Protein AF-U9US30-F1 (afdb_monomer_lite)

Organism: Rhizophagus irregularis (strain DAOM 181602 / DAOM 197198 / MUCL 43194) (NCBI:txid747089)

Structure (mmCIF, N/CA/C/O backbone):
data_AF-U9US30-F1
#
_entry.id   AF-U9US30-F1
#
loop_
_atom_site.group_PDB
_atom_site.id
_atom_site.type_symbol
_atom_site.label_atom_id
_atom_site.label_alt_id
_atom_site.label_comp_id
_atom_site.label_asym_id
_atom_site.label_entity_id
_atom_site.label_seq_id
_atom_site.pdbx_PDB_ins_code
_atom_site.Cartn_x
_atom_site.Cartn_y
_atom_site.Cartn_z
_atom_site.occupancy
_atom_site.B_iso_or_equiv
_atom_site.auth_seq_id
_atom_site.auth_comp_id
_atom_site.auth_asym_id
_atom_site.auth_atom_id
_atom_site.pdbx_PDB_model_num
ATOM 1 N N . MET A 1 1 ? -23.550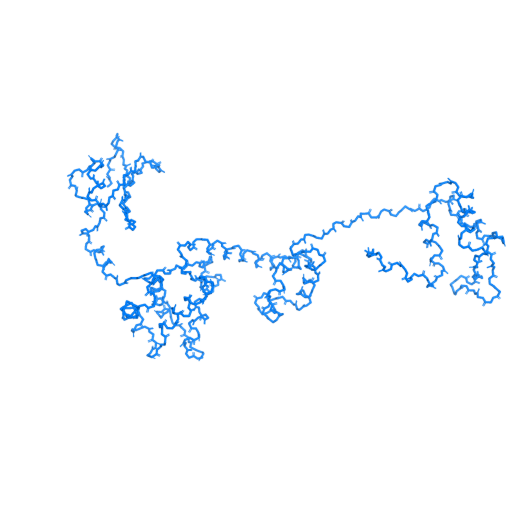 27.271 20.532 1.00 52.53 1 MET A N 1
ATOM 2 C CA . MET A 1 1 ? -22.346 27.995 20.071 1.00 52.53 1 MET A CA 1
ATOM 3 C C . MET A 1 1 ? -21.979 29.015 21.135 1.00 52.53 1 MET A C 1
ATOM 5 O O . MET A 1 1 ? -22.839 29.812 21.498 1.00 52.53 1 MET A O 1
ATOM 9 N N . TYR A 1 2 ? -20.777 28.924 21.702 1.00 62.59 2 TYR A N 1
ATOM 10 C CA . TYR A 1 2 ? -20.369 29.719 22.864 1.00 62.59 2 TYR A CA 1
ATOM 11 C C . TYR A 1 2 ? -19.540 30.926 22.451 1.00 62.59 2 TYR A C 1
ATOM 13 O O . TYR A 1 2 ? -18.902 30.912 21.402 1.00 62.59 2 TYR A O 1
ATOM 21 N N . LYS A 1 3 ? -19.614 31.995 23.244 1.00 64.38 3 LYS A N 1
ATOM 22 C CA . LYS A 1 3 ? -18.945 33.261 22.953 1.00 64.38 3 LYS A CA 1
ATOM 23 C C . LYS A 1 3 ? -17.631 33.340 23.725 1.00 64.38 3 LYS A C 1
ATOM 25 O O . LYS A 1 3 ? -17.620 33.067 24.920 1.00 64.38 3 LYS A O 1
ATOM 30 N N . PHE A 1 4 ? -16.563 33.747 23.052 1.00 64.31 4 PHE A N 1
ATOM 31 C CA . PHE A 1 4 ? -15.226 33.927 23.620 1.00 64.31 4 PHE A CA 1
ATOM 32 C C . PHE A 1 4 ? -14.706 35.300 23.199 1.00 64.31 4 PHE A C 1
ATOM 34 O O . PHE A 1 4 ? -14.804 35.606 22.017 1.00 64.31 4 PHE A O 1
ATOM 41 N N . ASN A 1 5 ? -14.211 36.103 24.156 1.00 56.28 5 ASN A N 1
ATOM 42 C CA . ASN A 1 5 ? -13.712 37.484 24.017 1.00 56.28 5 ASN A CA 1
ATOM 43 C C . ASN A 1 5 ? -14.464 38.382 23.004 1.00 56.28 5 ASN A C 1
ATOM 45 O O . ASN A 1 5 ? -14.453 38.183 21.790 1.00 56.28 5 ASN A O 1
ATOM 49 N N . SER A 1 6 ? -15.089 39.448 23.510 1.00 59.50 6 SER A N 1
ATOM 50 C CA . SER A 1 6 ? -15.856 40.413 22.698 1.00 59.50 6 SER A CA 1
ATOM 51 C C . SER A 1 6 ? -17.154 39.849 22.097 1.00 59.50 6 SER A C 1
ATOM 53 O O . SER A 1 6 ? -17.602 40.292 21.043 1.00 59.50 6 SER A O 1
ATOM 55 N N . ASN A 1 7 ? -17.797 38.885 22.775 1.00 64.88 7 ASN A N 1
ATOM 56 C CA . ASN A 1 7 ? -19.138 38.367 22.446 1.00 64.88 7 ASN A CA 1
ATOM 57 C C . ASN A 1 7 ? -19.307 37.705 21.061 1.00 64.88 7 ASN A C 1
ATOM 59 O O . ASN A 1 7 ? -20.434 37.437 20.629 1.00 64.88 7 ASN A O 1
ATOM 63 N N . LYS A 1 8 ? -18.205 37.391 20.386 1.00 74.12 8 LYS A N 1
ATOM 64 C CA . LYS A 1 8 ? -18.181 36.661 19.119 1.00 74.12 8 LYS A CA 1
ATOM 65 C C . LYS A 1 8 ? -18.158 35.149 19.369 1.00 74.12 8 LYS A C 1
ATOM 67 O O . LYS A 1 8 ? -17.635 34.690 20.383 1.00 74.12 8 LYS A O 1
ATOM 72 N N . GLN A 1 9 ? -18.759 34.384 18.461 1.00 81.62 9 GLN A N 1
ATOM 73 C CA . GLN A 1 9 ? -18.817 32.923 18.554 1.00 81.62 9 GLN A CA 1
ATOM 74 C C . GLN A 1 9 ? -17.420 32.306 18.418 1.00 81.62 9 GLN A C 1
ATOM 76 O O . GLN A 1 9 ? -16.606 32.776 17.626 1.00 81.62 9 GLN A O 1
ATOM 81 N N . ALA A 1 10 ? -17.172 31.244 19.178 1.00 86.88 10 ALA A N 1
ATOM 82 C CA . ALA A 1 10 ? -15.955 30.452 19.124 1.00 86.88 10 ALA A CA 1
ATOM 83 C C . ALA A 1 10 ? -16.271 28.952 19.133 1.00 86.88 10 ALA A C 1
ATOM 85 O O . ALA A 1 10 ? -17.311 28.509 19.639 1.00 86.88 10 ALA A O 1
ATOM 86 N N . ILE A 1 11 ? -15.350 28.181 18.562 1.00 88.62 11 ILE A N 1
ATOM 87 C CA . ILE A 1 11 ? -15.352 26.721 18.558 1.00 88.62 11 ILE A CA 1
ATOM 88 C C . ILE A 1 11 ? -14.380 26.258 19.638 1.00 88.62 11 ILE A C 1
ATOM 90 O O . ILE A 1 11 ? -13.245 26.724 19.701 1.00 88.62 11 ILE A O 1
ATOM 94 N N . TYR A 1 12 ? -14.842 25.339 20.476 1.00 88.31 12 TYR A N 1
ATOM 95 C CA . TYR A 1 12 ? -14.048 24.702 21.517 1.00 88.31 12 TYR A CA 1
ATOM 96 C C . TYR A 1 12 ? -13.790 23.268 21.070 1.00 88.31 12 TYR A C 1
ATOM 98 O O . TYR A 1 12 ? -14.740 22.543 20.777 1.00 88.31 12 TYR A O 1
ATOM 106 N N . VAL A 1 13 ? -12.521 22.889 20.972 1.00 89.94 13 VAL A N 1
ATOM 107 C CA . VAL A 1 13 ? -12.089 21.556 20.548 1.00 89.94 13 VAL A CA 1
ATOM 108 C C . VAL A 1 13 ? -11.384 20.895 21.725 1.00 89.94 13 VAL A C 1
ATOM 110 O O . VAL A 1 13 ? -10.323 21.353 22.146 1.00 89.94 13 VAL A O 1
ATOM 113 N N . SER A 1 14 ? -11.990 19.833 22.249 1.00 89.94 14 SER A N 1
ATOM 114 C CA . SER A 1 14 ? -11.433 19.012 23.327 1.00 89.94 14 SER A CA 1
ATOM 115 C C . SER A 1 14 ? -10.747 17.778 22.745 1.00 89.94 14 SER A C 1
ATOM 117 O O . SER A 1 14 ? -11.316 17.114 21.878 1.00 89.94 14 SER A O 1
ATOM 119 N N . LYS A 1 15 ? -9.539 17.462 23.217 1.00 90.75 15 LYS A N 1
ATOM 120 C CA . LYS A 1 15 ? -8.762 16.283 22.804 1.00 90.75 15 LYS A CA 1
ATOM 121 C C . LYS A 1 15 ? -8.247 15.541 24.032 1.00 90.75 15 LYS A C 1
ATOM 123 O O . LYS A 1 15 ? -7.840 16.179 25.001 1.00 90.75 15 LYS A O 1
ATOM 128 N N . ILE A 1 16 ? -8.254 14.214 23.970 1.00 87.38 16 ILE A N 1
ATOM 129 C CA . ILE A 1 16 ? -7.627 13.334 24.960 1.00 87.38 16 ILE A CA 1
ATOM 130 C C . ILE A 1 16 ? -6.525 12.576 24.221 1.00 87.38 16 ILE A C 1
ATOM 132 O O . ILE A 1 16 ? -6.806 11.867 23.256 1.00 87.38 16 ILE A O 1
ATOM 136 N N . GLU A 1 17 ? -5.286 12.788 24.644 1.00 86.00 17 GLU A N 1
ATOM 137 C CA . GLU A 1 17 ? -4.086 12.074 24.202 1.00 86.00 17 GLU A CA 1
ATOM 138 C C . GLU A 1 17 ? -3.640 11.119 25.330 1.00 86.00 17 GLU A C 1
ATOM 140 O O . GLU A 1 17 ? -4.213 11.155 26.419 1.00 86.00 17 GLU A O 1
ATOM 145 N N . GLU A 1 18 ? -2.665 10.234 25.083 1.00 77.56 18 GLU A N 1
ATOM 146 C CA . GLU A 1 18 ? -2.293 9.164 26.036 1.00 77.56 18 GLU A CA 1
ATOM 147 C C . GLU A 1 18 ? -1.954 9.675 27.450 1.00 77.56 18 GLU A C 1
ATOM 149 O O . GLU A 1 18 ? -2.292 9.009 28.427 1.00 77.56 18 GLU A O 1
ATOM 154 N N . ASP A 1 19 ? -1.322 10.845 27.573 1.00 85.12 19 ASP A N 1
ATOM 155 C CA . ASP A 1 19 ? -0.835 11.407 28.840 1.00 85.12 19 ASP A CA 1
ATOM 156 C C . ASP A 1 19 ? -1.436 12.777 29.197 1.00 85.12 19 ASP A C 1
ATOM 158 O O . ASP A 1 19 ? -1.134 13.332 30.257 1.00 85.12 19 ASP A O 1
ATOM 162 N N . LYS A 1 20 ? -2.287 13.349 28.335 1.00 91.25 20 LYS A N 1
ATOM 163 C CA . LYS A 1 20 ? -2.821 14.698 28.548 1.00 91.25 20 LYS A CA 1
ATOM 164 C C . LYS A 1 20 ? -4.149 14.970 27.864 1.00 91.25 20 LYS A C 1
ATOM 166 O O . LYS A 1 20 ? -4.493 14.436 26.815 1.00 91.25 20 LYS A O 1
ATOM 171 N N . CYS A 1 21 ? -4.869 15.915 28.443 1.00 91.44 21 CYS A N 1
ATOM 172 C CA . CYS A 1 21 ? -6.055 16.528 27.881 1.00 91.44 21 CYS A CA 1
ATOM 173 C C . CYS A 1 21 ? -5.706 17.914 27.326 1.00 91.44 21 CYS A C 1
ATOM 175 O O . CYS A 1 21 ? -4.915 18.663 27.910 1.00 91.44 21 CYS A O 1
ATOM 177 N N . ILE A 1 22 ? -6.319 18.273 26.200 1.00 92.62 22 ILE A N 1
ATOM 178 C CA . ILE A 1 22 ? -6.092 19.545 25.515 1.00 92.62 22 ILE A CA 1
ATOM 179 C C . ILE A 1 22 ? -7.430 20.214 25.223 1.00 92.62 22 ILE A C 1
ATOM 181 O O . ILE A 1 22 ? -8.362 19.575 24.736 1.00 92.62 22 ILE A O 1
ATOM 185 N N . LEU A 1 23 ? -7.499 21.521 25.467 1.00 91.62 23 LEU A N 1
ATOM 186 C CA . LEU A 1 23 ? -8.590 22.378 25.020 1.00 91.62 23 LEU A CA 1
ATOM 187 C C . LEU A 1 23 ? -8.051 23.477 24.106 1.00 91.62 23 LEU A C 1
ATOM 189 O O . LEU A 1 23 ? -7.258 24.316 24.533 1.00 91.62 23 LEU A O 1
ATOM 193 N N . GLU A 1 24 ? -8.541 23.517 22.874 1.00 93.56 24 GLU A N 1
ATOM 194 C CA . GLU A 1 24 ? -8.234 24.561 21.897 1.00 93.56 24 GLU A CA 1
ATOM 195 C C . GLU A 1 24 ? -9.469 25.422 21.631 1.00 93.56 24 GLU A C 1
ATOM 197 O O . GLU A 1 24 ? -10.579 24.918 21.447 1.00 93.56 24 GLU A O 1
ATOM 202 N N . ILE A 1 25 ? -9.276 26.740 21.595 1.00 90.31 25 ILE A N 1
ATOM 203 C CA . ILE A 1 25 ? -10.339 27.705 21.309 1.00 90.31 25 ILE A CA 1
ATOM 204 C C . ILE A 1 25 ? -10.038 28.380 19.979 1.00 90.31 25 ILE A C 1
ATOM 206 O O . ILE A 1 25 ? -9.022 29.066 19.841 1.00 90.31 25 ILE A O 1
ATOM 210 N N . TYR A 1 26 ? -10.948 28.225 19.024 1.00 90.31 26 TYR A N 1
ATOM 211 C CA . TYR A 1 26 ? -10.858 28.790 17.684 1.00 90.31 26 TYR A CA 1
ATOM 212 C C . TYR A 1 26 ? -11.899 29.884 17.470 1.00 90.31 26 TYR A C 1
ATOM 214 O O . TYR A 1 26 ? -13.070 29.732 17.818 1.00 90.31 26 TYR A O 1
ATOM 222 N N . GLN A 1 27 ? -11.477 30.977 16.843 1.00 89.50 27 GLN A N 1
ATOM 223 C CA . GLN A 1 27 ? -12.328 32.105 16.479 1.00 89.50 27 GLN A CA 1
ATOM 224 C C . GLN A 1 27 ? -11.831 32.697 15.162 1.00 89.50 27 GLN A C 1
ATOM 226 O O . GLN A 1 27 ? -10.623 32.853 14.983 1.00 89.50 27 GLN A O 1
ATOM 231 N N . ASP A 1 28 ? -12.748 33.011 14.245 1.00 86.88 28 ASP A N 1
ATOM 232 C CA . ASP A 1 28 ? -12.417 33.481 12.891 1.00 86.88 28 ASP A CA 1
ATOM 233 C C . ASP A 1 28 ? -11.423 32.529 12.177 1.00 86.88 28 ASP A C 1
ATOM 235 O O . ASP A 1 28 ? -10.455 32.959 11.554 1.00 86.88 28 ASP A O 1
ATOM 239 N N . ASN A 1 29 ? -11.631 31.210 12.333 1.00 84.19 29 ASN A N 1
ATOM 240 C CA . ASN A 1 29 ? -10.768 30.122 11.836 1.00 84.19 29 ASN A CA 1
ATOM 241 C C . ASN A 1 29 ? -9.297 30.174 12.294 1.00 84.19 29 ASN A C 1
ATOM 243 O O . ASN A 1 29 ? -8.432 29.546 11.688 1.00 84.19 29 ASN A O 1
ATOM 247 N N . GLN A 1 30 ? -9.003 30.876 13.388 1.00 88.19 30 GLN A N 1
ATOM 248 C CA . GLN A 1 30 ? -7.672 30.927 13.989 1.00 88.19 30 GLN A CA 1
ATOM 249 C C . GLN A 1 30 ? -7.712 30.470 15.445 1.00 88.19 30 GLN A C 1
ATOM 251 O O . GLN A 1 30 ? -8.614 30.841 16.200 1.00 88.19 30 GLN A O 1
ATOM 256 N N . MET A 1 31 ? -6.705 29.698 15.855 1.00 91.00 31 MET A N 1
ATOM 257 C CA . MET A 1 31 ? -6.524 29.301 17.250 1.00 91.00 31 MET A CA 1
ATOM 258 C C . MET A 1 31 ? -6.175 30.534 18.093 1.00 91.00 31 MET A C 1
ATOM 260 O O . MET A 1 31 ? -5.224 31.251 17.788 1.00 91.00 31 MET A O 1
ATOM 264 N N . LYS A 1 32 ? -6.953 30.794 19.146 1.00 91.12 32 LYS A N 1
ATOM 265 C CA . LYS A 1 32 ? -6.770 31.942 20.048 1.00 91.12 32 LYS A CA 1
ATOM 266 C C . LYS A 1 32 ? -6.142 31.555 21.378 1.00 91.12 32 LYS A C 1
ATOM 268 O O . LYS A 1 32 ? -5.348 32.321 21.912 1.00 91.12 32 LYS A O 1
ATOM 273 N N . LYS A 1 33 ? -6.507 30.393 21.922 1.00 90.38 33 LYS A N 1
ATOM 274 C CA . LYS A 1 33 ? -5.944 29.854 23.166 1.00 90.38 33 LYS A CA 1
ATOM 275 C C . LYS A 1 33 ? -5.851 28.336 23.103 1.00 90.38 33 LYS A C 1
ATOM 277 O O . LYS A 1 33 ? -6.663 27.696 22.434 1.00 90.38 33 LYS A O 1
ATOM 282 N N . LYS A 1 34 ? -4.889 27.799 23.849 1.00 93.00 34 LYS A N 1
ATOM 283 C CA . LYS A 1 34 ? -4.684 26.374 24.088 1.00 93.00 34 LYS A CA 1
ATOM 284 C C . LYS A 1 34 ? -4.426 26.162 25.578 1.00 93.00 34 LYS A C 1
ATOM 286 O O . LYS A 1 34 ? -3.646 26.911 26.165 1.00 93.00 34 LYS A O 1
ATOM 291 N N . PHE A 1 35 ? -5.072 25.166 26.167 1.00 91.50 35 PHE A N 1
ATOM 292 C CA . PHE A 1 35 ? -4.860 24.742 27.549 1.00 91.50 35 PHE A CA 1
ATOM 293 C C . PHE A 1 35 ? -4.507 23.257 27.570 1.00 91.50 35 PHE A C 1
ATOM 295 O O . PHE A 1 35 ? -5.105 22.482 26.827 1.00 91.50 35 PHE A O 1
ATOM 302 N N . GLU A 1 36 ? -3.556 22.873 28.422 1.00 92.94 36 GLU A N 1
ATOM 303 C CA . GLU A 1 36 ? -3.106 21.486 28.598 1.00 92.94 36 GLU A CA 1
ATOM 304 C C . GLU A 1 36 ? -3.079 21.112 30.090 1.00 92.94 36 GLU A C 1
ATOM 306 O O . GLU A 1 36 ? -2.846 21.954 30.972 1.00 92.94 36 GLU A O 1
ATOM 311 N N . GLY A 1 37 ? -3.335 19.843 30.387 1.00 90.62 37 GLY A N 1
ATOM 312 C CA . GLY A 1 37 ? -3.407 19.313 31.745 1.00 90.62 37 GLY A CA 1
ATOM 313 C C . GLY A 1 37 ? -3.669 17.812 31.752 1.00 90.62 37 GLY A C 1
ATOM 314 O O . GLY A 1 37 ? -4.024 17.243 30.728 1.00 90.62 37 GLY A O 1
ATOM 315 N N . GLU A 1 38 ? -3.496 17.179 32.907 1.00 90.38 38 GLU A N 1
ATOM 316 C CA . GLU A 1 38 ? -3.572 15.715 33.040 1.00 90.38 38 GLU A CA 1
ATOM 317 C C . GLU A 1 38 ? -5.005 15.177 32.925 1.00 90.38 38 GLU A C 1
ATOM 319 O O . GLU A 1 38 ? -5.215 14.057 32.472 1.00 90.38 38 GLU A O 1
ATOM 324 N N . THR A 1 39 ? -6.012 15.976 33.294 1.00 88.94 39 THR A N 1
ATOM 325 C CA . THR A 1 39 ? -7.423 15.561 33.283 1.00 88.94 39 THR A CA 1
ATOM 326 C C . THR A 1 39 ? -8.318 16.602 32.604 1.00 88.94 39 THR A C 1
ATOM 328 O O . THR A 1 39 ? -7.973 17.792 32.589 1.00 88.94 39 THR A O 1
ATOM 331 N N . PRO A 1 40 ? -9.497 16.206 32.082 1.00 88.81 40 PRO A N 1
ATOM 332 C CA . PRO A 1 40 ? -10.478 17.139 31.522 1.00 88.81 40 PRO A CA 1
ATOM 333 C C . PRO A 1 40 ? -10.849 18.258 32.495 1.00 88.81 40 PRO A C 1
ATOM 335 O O . PRO A 1 40 ? -10.947 19.421 32.106 1.00 88.81 40 PRO A O 1
ATOM 338 N N . ILE A 1 41 ? -10.996 17.917 33.778 1.00 88.69 41 ILE A N 1
ATOM 339 C CA . ILE A 1 41 ? -11.290 18.864 34.856 1.00 88.69 41 ILE A CA 1
ATOM 340 C C . ILE A 1 41 ? -10.133 19.853 35.028 1.00 88.69 41 ILE A C 1
ATOM 342 O O . ILE A 1 41 ? -10.365 21.058 34.991 1.00 88.69 41 ILE A O 1
ATOM 346 N N . ALA A 1 42 ? -8.888 19.372 35.117 1.00 88.56 42 ALA A N 1
ATOM 347 C CA . ALA A 1 42 ? -7.721 20.233 35.305 1.00 88.56 42 ALA A CA 1
ATOM 348 C C . ALA A 1 42 ? -7.509 21.206 34.132 1.00 88.56 42 ALA A C 1
ATOM 350 O O . ALA A 1 42 ? -7.180 22.375 34.335 1.00 88.56 42 ALA A O 1
ATOM 351 N N . VAL A 1 43 ? -7.712 20.749 32.890 1.00 88.88 43 VAL A N 1
ATOM 352 C CA . VAL A 1 43 ? -7.664 21.617 31.698 1.00 88.88 43 VAL A CA 1
ATOM 353 C C . VAL A 1 43 ? -8.762 22.671 31.749 1.00 88.88 43 VAL A C 1
ATOM 355 O O . VAL A 1 43 ? -8.546 23.827 31.379 1.00 88.88 43 VAL A O 1
ATOM 358 N N . TRP A 1 44 ? -9.945 22.270 32.203 1.00 86.81 44 TRP A N 1
ATOM 359 C CA . TRP A 1 44 ? -11.108 23.133 32.226 1.00 86.81 44 TRP A CA 1
ATOM 360 C C . TRP A 1 44 ? -11.024 24.2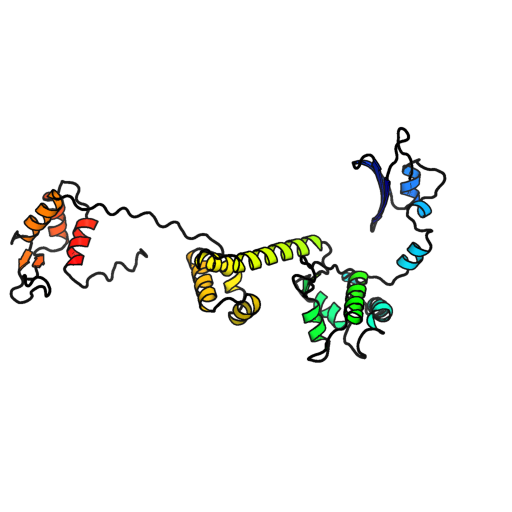21 33.291 1.00 86.81 44 TRP A C 1
ATOM 362 O O . TRP A 1 44 ? -11.269 25.389 32.983 1.00 86.81 44 TRP A O 1
ATOM 372 N N . GLU A 1 45 ? -10.594 23.869 34.501 1.00 85.94 45 GLU A N 1
ATOM 373 C CA . GLU A 1 45 ? -10.358 24.816 35.592 1.00 85.94 45 GLU A CA 1
ATOM 374 C C . GLU A 1 45 ? -9.339 25.887 35.190 1.00 85.94 45 GLU A C 1
ATOM 376 O O . GLU A 1 45 ? -9.595 27.075 35.382 1.00 85.94 45 GLU A O 1
ATOM 381 N N . LYS A 1 46 ? -8.250 25.494 34.509 1.00 85.31 46 LYS A N 1
ATOM 382 C CA . LYS A 1 46 ? -7.246 26.428 33.965 1.00 85.31 46 LYS A CA 1
ATOM 383 C C . LYS A 1 46 ? -7.807 27.418 32.943 1.00 85.31 46 LYS A C 1
ATOM 385 O O . LYS A 1 46 ? -7.212 28.472 32.727 1.00 85.31 46 LYS A O 1
ATOM 390 N N . SER A 1 47 ? -8.909 27.086 32.267 1.00 79.38 47 SER A N 1
ATOM 391 C CA . SER A 1 47 ? -9.490 27.971 31.254 1.00 79.38 47 SER A CA 1
ATOM 392 C C . SER A 1 47 ? -10.225 29.169 31.866 1.00 79.38 47 SER A C 1
ATOM 394 O O . SER A 1 47 ? -10.362 30.206 31.208 1.00 79.38 47 SER A O 1
ATOM 396 N N . GLU A 1 48 ? -10.725 29.017 33.100 1.00 77.62 48 GLU A N 1
ATOM 397 C CA . GLU A 1 48 ? -11.639 29.940 33.790 1.00 77.62 48 GLU A CA 1
ATOM 398 C C . GLU A 1 48 ? -12.895 30.327 32.971 1.00 77.62 48 GLU A C 1
ATOM 400 O O . GLU A 1 48 ? -13.618 31.269 33.311 1.00 77.62 48 GLU A O 1
ATOM 405 N N . GLN A 1 49 ? -13.185 29.613 31.876 1.00 69.31 49 GLN A N 1
ATOM 406 C CA . GLN A 1 49 ? -14.317 29.869 30.987 1.00 69.31 49 GLN A CA 1
ATOM 407 C C . GLN A 1 49 ? -15.538 29.033 31.390 1.00 69.31 49 GLN A C 1
ATOM 409 O O . GLN A 1 49 ? -15.417 27.971 31.984 1.00 69.31 49 GLN A O 1
ATOM 414 N N . MET A 1 50 ? -16.739 29.499 31.017 1.00 67.19 50 MET A N 1
ATOM 415 C CA . MET A 1 50 ? -17.982 28.705 31.025 1.00 67.19 50 MET A CA 1
ATOM 416 C C . MET A 1 50 ? -18.214 27.854 32.296 1.00 67.19 50 MET A C 1
ATOM 418 O O . MET A 1 50 ? -18.539 26.672 32.207 1.00 67.19 50 MET A O 1
ATOM 422 N N . LYS A 1 51 ? -18.161 28.494 33.475 1.00 71.12 51 LYS A N 1
ATOM 423 C CA . LYS A 1 51 ? -18.311 27.896 34.826 1.00 71.12 51 LYS A CA 1
ATOM 424 C C . LYS A 1 51 ? -19.569 27.037 35.076 1.00 71.12 51 LYS A C 1
ATOM 426 O O . LYS A 1 51 ? -19.723 26.485 36.155 1.00 71.12 51 LYS A O 1
ATOM 431 N N . LYS A 1 52 ? -20.493 26.961 34.115 1.00 78.56 52 LYS A N 1
ATOM 432 C CA . LYS A 1 52 ? -21.727 26.167 34.193 1.00 78.56 52 LYS A CA 1
ATOM 433 C C . LYS A 1 52 ? -21.557 24.693 33.802 1.00 78.56 52 LYS A C 1
ATOM 435 O O . LYS A 1 52 ? -22.484 23.928 34.026 1.00 78.56 52 LYS A O 1
ATOM 440 N N . TYR A 1 53 ? -20.438 24.320 33.181 1.00 76.12 53 TYR A N 1
ATOM 441 C CA . TYR A 1 53 ? -20.122 22.932 32.827 1.00 76.12 53 TYR A CA 1
ATOM 442 C C . TYR A 1 53 ? -18.908 22.461 33.611 1.00 76.12 53 TYR A C 1
ATOM 444 O O . TYR A 1 53 ? -18.010 23.262 33.882 1.00 76.12 53 TYR A O 1
ATOM 452 N N . ASN A 1 54 ? -18.871 21.171 33.937 1.00 82.12 54 ASN A N 1
ATOM 453 C CA . ASN A 1 54 ? -17.655 20.521 34.415 1.00 82.12 54 ASN A CA 1
ATOM 454 C C . ASN A 1 54 ? -16.778 20.084 33.216 1.00 82.12 54 ASN A C 1
ATOM 456 O O . ASN A 1 54 ? -17.217 20.105 32.058 1.00 82.12 54 ASN A O 1
ATOM 460 N N . GLY A 1 55 ? -15.523 19.715 33.490 1.00 81.69 55 GLY A N 1
ATOM 461 C CA . GLY A 1 55 ? -14.594 19.265 32.448 1.00 81.69 55 GLY A CA 1
ATOM 462 C C . GLY A 1 55 ? -15.101 18.026 31.705 1.00 81.69 55 GLY A C 1
ATOM 463 O O . GLY A 1 55 ? -15.041 17.978 30.480 1.00 81.69 55 GLY A O 1
ATOM 464 N N . ASP A 1 56 ? -15.691 17.069 32.418 1.00 85.75 56 ASP A N 1
ATOM 465 C CA . ASP A 1 56 ? -16.154 15.800 31.845 1.00 85.75 56 ASP A CA 1
ATOM 466 C C . ASP A 1 56 ? -17.326 15.978 30.865 1.00 85.75 56 ASP A C 1
ATOM 468 O O . ASP A 1 56 ? -17.351 15.365 29.798 1.00 85.75 56 ASP A O 1
ATOM 472 N N . GLN A 1 57 ? -18.263 16.880 31.158 1.00 84.44 57 GLN A N 1
ATOM 473 C CA . GLN A 1 57 ? -19.371 17.264 30.279 1.00 84.44 57 GLN A CA 1
ATOM 474 C C . GLN A 1 57 ? -18.870 17.913 29.000 1.00 84.44 57 GLN A C 1
ATOM 476 O O . GLN A 1 57 ? -19.372 17.616 27.915 1.00 84.44 57 GLN A O 1
ATOM 481 N N . LEU A 1 58 ? -17.880 18.799 29.113 1.00 82.88 58 LEU A N 1
ATOM 482 C CA . LEU A 1 58 ? -17.329 19.499 27.960 1.00 82.88 58 LEU A CA 1
ATOM 483 C C . LEU A 1 58 ? -16.523 18.561 27.056 1.00 82.88 58 LEU A C 1
ATOM 485 O O . LEU A 1 58 ? -16.585 18.672 25.834 1.00 82.88 58 LEU A O 1
ATOM 489 N N . PHE A 1 59 ? -15.787 17.627 27.654 1.00 88.19 59 PHE A N 1
ATOM 490 C CA . PHE A 1 59 ? -15.064 16.581 26.934 1.00 88.19 59 PHE A CA 1
ATOM 491 C C . PHE A 1 59 ? -15.989 15.445 26.465 1.00 88.19 59 PHE A C 1
ATOM 493 O O . PHE A 1 59 ? -15.539 14.522 25.791 1.00 88.19 59 PHE A O 1
ATOM 500 N N . GLY A 1 60 ? -17.290 15.523 26.768 1.00 85.25 60 GLY A N 1
ATOM 501 C CA . GLY A 1 60 ? -18.296 14.569 26.312 1.00 85.25 60 GLY A CA 1
ATOM 502 C C . GLY A 1 60 ? -18.258 13.222 27.034 1.00 85.25 60 GLY A C 1
ATOM 503 O O . GLY A 1 60 ? -18.926 12.294 26.592 1.00 85.25 60 GLY A O 1
ATOM 504 N N . LEU A 1 61 ? -17.532 13.101 28.147 1.00 84.38 61 LEU A N 1
ATOM 505 C CA . LEU A 1 61 ? -17.384 11.857 28.909 1.00 84.38 61 LEU A CA 1
ATOM 506 C C . LEU A 1 61 ? -18.669 11.443 29.637 1.00 84.38 61 LEU A C 1
ATOM 508 O O . LEU A 1 61 ? -18.890 10.258 29.873 1.00 84.38 61 LEU A O 1
ATOM 512 N N . GLU A 1 62 ? -19.552 12.393 29.945 1.00 84.75 62 GLU A N 1
ATOM 513 C CA . GLU A 1 62 ? -20.893 12.110 30.483 1.00 84.75 62 GLU A CA 1
ATOM 514 C C . GLU A 1 62 ? -21.914 11.743 29.391 1.00 84.75 62 GLU A C 1
ATOM 516 O O . GLU A 1 62 ? -23.044 11.353 29.687 1.00 84.75 62 GLU A O 1
ATOM 521 N N . ASN A 1 63 ? -21.552 11.859 28.109 1.00 84.81 63 ASN A N 1
ATOM 522 C CA . ASN A 1 63 ? -22.469 11.541 27.025 1.00 84.81 63 ASN A CA 1
ATOM 523 C C . ASN A 1 63 ? -22.646 10.020 26.903 1.00 84.81 63 ASN A C 1
ATOM 525 O O . ASN A 1 63 ? -21.686 9.283 26.683 1.00 84.81 63 ASN A O 1
ATOM 529 N N . SER A 1 64 ? -23.890 9.545 26.978 1.00 81.88 64 SER A N 1
ATOM 530 C CA . SER A 1 64 ? -24.210 8.113 26.932 1.00 81.88 64 SER A CA 1
ATOM 531 C C . SER A 1 64 ? -23.740 7.417 25.649 1.00 81.88 64 SER A C 1
ATOM 533 O O . SER A 1 64 ? -23.328 6.256 25.701 1.00 81.88 64 SER A O 1
ATOM 535 N N . LEU A 1 65 ? -23.739 8.109 24.505 1.00 77.81 65 LEU A N 1
ATOM 536 C CA . LEU A 1 65 ? -23.212 7.571 23.248 1.00 77.81 65 LEU A CA 1
ATOM 537 C C . LEU A 1 65 ? -21.690 7.442 23.308 1.00 77.81 65 LEU A C 1
ATOM 539 O O . LEU A 1 65 ? -21.162 6.401 22.932 1.00 77.81 65 LEU A O 1
ATOM 543 N N . VAL A 1 66 ? -20.993 8.454 23.835 1.00 77.31 66 VAL A N 1
ATOM 544 C CA . VAL A 1 66 ? -19.530 8.423 24.007 1.00 77.31 66 VAL A CA 1
ATOM 545 C C . VAL A 1 66 ? -19.126 7.310 24.969 1.00 77.31 66 VAL A C 1
ATOM 547 O O . VAL A 1 66 ? -18.232 6.536 24.655 1.00 77.31 66 VAL A O 1
ATOM 550 N N . GLN A 1 67 ? -19.834 7.146 26.086 1.00 76.44 67 GLN A N 1
ATOM 551 C CA . GLN A 1 67 ? -19.587 6.050 27.028 1.00 76.44 67 GLN A CA 1
ATOM 552 C C . GLN A 1 67 ? -19.854 4.672 26.417 1.00 76.44 67 GLN A C 1
ATOM 554 O O . GLN A 1 67 ? -19.165 3.708 26.739 1.00 76.44 67 GLN A O 1
ATOM 559 N N . THR A 1 68 ? -20.856 4.558 25.543 1.00 73.75 68 THR A N 1
ATOM 560 C CA . THR A 1 68 ? -21.138 3.304 24.833 1.00 73.75 68 THR A CA 1
ATOM 561 C C . THR A 1 68 ? -20.034 2.990 23.826 1.00 73.75 68 THR A C 1
ATOM 563 O O . THR A 1 68 ? -19.607 1.843 23.730 1.00 73.75 68 THR A O 1
ATOM 566 N N . LEU A 1 69 ? -19.527 4.006 23.125 1.00 68.12 69 LEU A N 1
ATOM 567 C CA . LEU A 1 69 ? -18.413 3.870 22.188 1.00 68.12 69 LEU A CA 1
ATOM 568 C C . LEU A 1 69 ? -17.088 3.564 22.906 1.00 68.12 69 LEU A C 1
ATOM 570 O O . LEU A 1 69 ? -16.337 2.716 22.448 1.00 68.12 69 LEU A O 1
ATOM 574 N N . ALA A 1 70 ? -16.824 4.175 24.062 1.00 68.19 70 ALA A N 1
ATOM 575 C CA . ALA A 1 70 ? -15.617 3.931 24.857 1.00 68.19 70 ALA A CA 1
ATOM 576 C C . ALA A 1 70 ? -15.559 2.517 25.467 1.00 68.19 70 ALA A C 1
ATOM 578 O O . ALA A 1 70 ? -14.491 2.050 25.848 1.00 68.19 70 ALA A O 1
ATOM 579 N N . LYS A 1 71 ? -16.701 1.823 25.558 1.00 70.25 71 LYS A N 1
ATOM 580 C CA . LYS A 1 71 ? -16.782 0.418 25.988 1.00 70.25 71 LYS A CA 1
ATOM 581 C C . LYS A 1 71 ? -16.496 -0.578 24.864 1.00 70.25 71 LYS A C 1
ATOM 583 O O . LYS A 1 71 ? -16.489 -1.781 25.128 1.00 70.25 71 LYS A O 1
ATOM 588 N N . LEU A 1 72 ? -16.318 -0.116 23.625 1.00 70.81 72 LEU A N 1
ATOM 589 C CA . LEU A 1 72 ? -15.964 -1.001 22.523 1.00 70.81 72 LEU A CA 1
ATOM 590 C C . LEU A 1 72 ? -14.577 -1.598 22.785 1.00 70.81 72 LEU A C 1
ATOM 592 O O . LEU A 1 72 ? -13.650 -0.854 23.119 1.00 70.81 72 LEU A O 1
ATOM 596 N N . PRO A 1 73 ? -14.420 -2.927 22.653 1.00 77.75 73 PRO A N 1
ATOM 597 C CA . PRO A 1 73 ? -13.106 -3.534 22.749 1.00 77.75 73 PRO A CA 1
ATOM 598 C C . PRO A 1 73 ? -12.221 -2.920 21.663 1.00 77.75 73 PRO A C 1
ATOM 600 O O . PRO A 1 73 ? -12.635 -2.816 20.511 1.00 77.75 73 PRO A O 1
ATOM 603 N N . SER A 1 74 ? -11.030 -2.474 22.047 1.00 85.50 74 SER A N 1
ATOM 604 C CA . SER A 1 74 ? -10.011 -1.945 21.143 1.00 85.50 74 SER A CA 1
ATOM 605 C C . SER A 1 74 ? -8.624 -2.278 21.681 1.00 85.50 74 SER A C 1
ATOM 607 O O . SER A 1 74 ? -8.453 -2.541 22.875 1.00 85.50 74 SER A O 1
ATOM 609 N N . CYS A 1 75 ? -7.633 -2.327 20.798 1.00 88.69 75 CYS A N 1
ATOM 610 C CA . CYS A 1 75 ? -6.241 -2.552 21.165 1.00 88.69 75 CYS A CA 1
ATOM 611 C C . CYS A 1 75 ? -5.291 -1.901 20.153 1.00 88.69 75 CYS A C 1
ATOM 613 O O . CYS A 1 75 ? -5.722 -1.305 19.170 1.00 88.69 75 CYS A O 1
ATOM 615 N N . PHE A 1 76 ? -3.988 -2.011 20.408 1.00 90.00 76 PHE A N 1
ATOM 616 C CA . PHE A 1 76 ? -2.937 -1.525 19.516 1.00 90.00 76 PHE A CA 1
ATOM 617 C C . PHE A 1 76 ? -2.115 -2.692 18.953 1.00 90.00 76 PHE A C 1
ATOM 619 O O . PHE A 1 76 ? -2.088 -3.756 19.576 1.00 90.00 76 PHE A O 1
ATOM 626 N N . PRO A 1 77 ? -1.351 -2.488 17.861 1.00 92.12 77 PRO A N 1
ATOM 627 C CA . PRO A 1 77 ? -0.477 -3.514 17.280 1.00 92.12 77 PRO A CA 1
ATOM 628 C C . PRO A 1 77 ? 0.428 -4.243 18.281 1.00 92.12 77 PRO A C 1
ATOM 630 O O . PRO A 1 77 ? 0.576 -5.460 18.219 1.00 92.12 77 PRO A O 1
ATOM 633 N N . LYS A 1 78 ? 0.952 -3.532 19.289 1.00 90.44 78 LYS A N 1
ATOM 634 C CA . LYS A 1 78 ? 1.761 -4.114 20.379 1.00 90.44 78 LYS A CA 1
ATOM 635 C C . LYS A 1 78 ? 1.038 -5.200 21.193 1.00 90.44 78 LYS A C 1
ATOM 637 O O . LYS A 1 78 ? 1.686 -6.011 21.844 1.00 90.44 78 LYS A O 1
ATOM 642 N N . ASN A 1 79 ? -0.293 -5.207 21.174 1.00 92.00 79 ASN A N 1
ATOM 643 C CA . ASN A 1 79 ? -1.146 -6.133 21.913 1.00 92.00 79 ASN A CA 1
ATOM 644 C C . ASN A 1 79 ? -1.687 -7.277 21.043 1.00 92.00 79 ASN A C 1
ATOM 646 O O . ASN A 1 79 ? -2.423 -8.111 21.560 1.00 92.00 79 ASN A O 1
ATOM 650 N N . TRP A 1 80 ? -1.344 -7.354 19.753 1.00 94.88 80 TRP A N 1
ATOM 651 C CA . TRP A 1 80 ? -1.898 -8.387 18.868 1.00 94.88 80 TRP A CA 1
ATOM 652 C C . TRP A 1 80 ? -1.482 -9.810 19.249 1.00 94.88 80 TRP A C 1
ATOM 654 O O . TRP A 1 80 ? -2.214 -10.747 18.952 1.00 94.88 80 TRP A O 1
ATOM 664 N N . ASN A 1 81 ? -0.369 -9.988 19.963 1.00 94.31 81 ASN A N 1
ATOM 665 C CA . ASN A 1 81 ? 0.039 -11.295 20.490 1.00 94.31 81 ASN A CA 1
ATOM 666 C C . ASN A 1 81 ? -0.832 -11.773 21.668 1.00 94.31 81 ASN A C 1
ATOM 668 O O . ASN A 1 81 ? -0.843 -12.964 21.977 1.00 94.31 81 ASN A O 1
ATOM 672 N N . ASP A 1 82 ? -1.576 -10.876 22.325 1.00 94.94 82 ASP A N 1
ATOM 673 C CA . ASP A 1 82 ? -2.485 -11.245 23.408 1.00 94.94 82 ASP A CA 1
ATOM 674 C C . ASP A 1 82 ? -3.786 -11.818 22.832 1.00 94.94 82 ASP A C 1
ATOM 676 O O . ASP A 1 82 ? -4.689 -11.096 22.391 1.00 94.94 82 ASP A O 1
ATOM 680 N N . TYR A 1 83 ? -3.886 -13.148 22.863 1.00 93.88 83 TYR A N 1
ATOM 681 C CA . TYR A 1 83 ? -5.054 -13.861 22.360 1.00 93.88 83 TYR A CA 1
ATOM 682 C C . TYR A 1 83 ? -6.351 -13.420 23.045 1.00 93.88 83 TYR A C 1
ATOM 684 O O . TYR A 1 83 ? -7.378 -13.343 22.381 1.00 93.88 83 TYR A O 1
ATOM 692 N N . SER A 1 84 ? -6.341 -13.121 24.347 1.00 91.88 84 SER A N 1
ATOM 693 C CA . SER A 1 84 ? -7.559 -12.788 25.096 1.00 91.88 84 SER A CA 1
ATOM 694 C C . SER A 1 84 ? -8.155 -11.463 24.619 1.00 91.88 84 SER A C 1
ATOM 696 O O . SER A 1 84 ? -9.347 -11.382 24.300 1.00 91.88 84 SER A O 1
ATOM 698 N N . ILE A 1 85 ? -7.301 -10.443 24.478 1.00 91.25 85 ILE A N 1
ATOM 699 C CA . ILE A 1 85 ? -7.693 -9.129 23.955 1.00 91.25 85 ILE A CA 1
ATOM 700 C C . ILE A 1 85 ? -8.218 -9.280 22.526 1.00 91.25 85 ILE A C 1
ATOM 702 O O . ILE A 1 85 ? -9.344 -8.873 22.223 1.00 91.25 85 ILE A O 1
ATOM 706 N N . MET A 1 86 ? -7.447 -9.939 21.662 1.00 94.88 86 MET A N 1
ATOM 707 C CA . MET A 1 86 ? -7.809 -10.132 20.258 1.00 94.88 86 MET A CA 1
ATOM 708 C C . MET A 1 86 ? -9.072 -10.984 20.084 1.00 94.88 86 MET A C 1
ATOM 710 O O . MET A 1 86 ? -9.882 -10.736 19.189 1.00 94.88 86 MET A O 1
ATOM 714 N N . LYS A 1 87 ? -9.299 -11.957 20.972 1.00 93.75 87 LYS A N 1
ATOM 715 C CA . LYS A 1 87 ? -10.486 -12.812 20.958 1.00 93.75 87 LYS A CA 1
ATOM 716 C C . LYS A 1 87 ? -11.755 -12.020 21.250 1.00 93.75 87 LYS A C 1
ATOM 718 O O . LYS A 1 87 ? -12.776 -12.286 20.615 1.00 93.75 87 LYS A O 1
ATOM 723 N N . SER A 1 88 ? -11.699 -11.039 22.152 1.00 92.06 88 SER A N 1
ATOM 724 C CA . SER A 1 88 ? -12.841 -10.156 22.430 1.00 92.06 88 SER A CA 1
ATOM 725 C C . SER A 1 88 ? -13.253 -9.342 21.192 1.00 92.06 88 SER A C 1
ATOM 727 O O . SER A 1 88 ? -14.438 -9.269 20.860 1.00 92.06 88 SER A O 1
ATOM 729 N N . LEU A 1 89 ? -12.268 -8.835 20.445 1.00 93.38 89 LEU A N 1
ATOM 730 C CA . LEU A 1 89 ? -12.448 -8.118 19.180 1.00 93.38 89 LEU A CA 1
ATOM 731 C C . LEU A 1 89 ? -13.007 -9.023 18.079 1.00 93.38 89 LEU A C 1
ATOM 733 O O . LEU A 1 89 ? -13.961 -8.651 17.393 1.00 93.38 89 LEU A O 1
ATOM 737 N N . TYR A 1 90 ? -12.467 -10.235 17.942 1.00 93.88 90 TYR A N 1
ATOM 738 C CA . TYR A 1 90 ? -12.983 -11.233 17.006 1.00 93.88 90 TYR A CA 1
ATOM 739 C C . TYR A 1 90 ? -14.445 -11.587 17.306 1.00 93.88 90 TYR A C 1
ATOM 741 O O . TYR A 1 90 ? -15.270 -11.654 16.392 1.00 93.88 90 TYR A O 1
ATOM 749 N N . ASP A 1 91 ? -14.778 -11.811 18.580 1.00 92.31 91 ASP A N 1
ATOM 750 C CA . ASP A 1 91 ? -16.130 -12.177 18.998 1.00 92.31 91 ASP A CA 1
ATOM 751 C C . ASP A 1 91 ? -17.146 -11.067 18.701 1.00 92.31 91 ASP A C 1
ATOM 753 O O . ASP A 1 91 ? -18.288 -11.368 18.334 1.00 92.31 91 ASP A O 1
ATOM 757 N N . TYR A 1 92 ? -16.717 -9.808 18.803 1.00 92.00 92 TYR A N 1
ATOM 758 C CA . TYR A 1 92 ? -17.529 -8.637 18.496 1.00 92.00 92 TYR A CA 1
ATOM 759 C C . TYR A 1 92 ? -17.708 -8.412 16.982 1.00 92.00 92 TYR A C 1
ATOM 761 O O . TYR A 1 92 ? -18.838 -8.253 16.514 1.00 92.00 92 TYR A O 1
ATOM 769 N N . HIS A 1 93 ? -16.620 -8.443 16.203 1.00 92.38 93 HIS A N 1
ATOM 770 C CA . HIS A 1 93 ? -16.640 -8.078 14.778 1.00 92.38 93 HIS A CA 1
ATOM 771 C C . HIS A 1 93 ? -16.864 -9.261 13.833 1.00 92.38 93 HIS A C 1
ATOM 773 O O . HIS A 1 93 ? -17.749 -9.220 12.975 1.00 92.38 93 HIS A O 1
ATOM 779 N N . LEU A 1 94 ? -16.066 -10.323 13.970 1.00 93.00 94 LEU A N 1
ATOM 780 C CA . LEU A 1 94 ? -15.917 -11.353 12.936 1.00 93.00 94 LEU A CA 1
ATOM 781 C C . LEU A 1 94 ? -16.738 -12.619 13.185 1.00 93.00 94 LEU A C 1
ATOM 783 O O . LEU A 1 94 ? -17.260 -13.185 12.229 1.00 93.00 94 LEU A O 1
ATOM 787 N N . LYS A 1 95 ? -16.926 -13.052 14.438 1.00 91.62 95 LYS A N 1
ATOM 788 C CA . LYS A 1 95 ? -17.529 -14.359 14.790 1.00 91.62 95 LYS A CA 1
ATOM 789 C C . LYS A 1 95 ? -18.860 -14.670 14.100 1.00 91.62 95 LYS A C 1
ATOM 791 O O . LYS A 1 95 ? -19.156 -15.828 13.828 1.00 91.62 95 LYS A O 1
ATOM 796 N N . ARG A 1 96 ? -19.690 -13.653 13.844 1.00 89.56 96 ARG A N 1
ATOM 797 C CA . ARG A 1 96 ? -21.009 -13.794 13.187 1.00 89.56 96 ARG A CA 1
ATOM 798 C C . ARG A 1 96 ? -21.000 -13.426 11.697 1.00 89.56 96 ARG A C 1
ATOM 800 O O . ARG A 1 96 ? -22.064 -13.361 11.083 1.00 89.56 96 ARG A O 1
ATOM 807 N N . ARG A 1 97 ? -19.838 -13.070 11.149 1.00 90.06 97 ARG A N 1
ATOM 808 C CA . ARG A 1 97 ? -19.666 -12.434 9.833 1.00 90.06 97 ARG A CA 1
ATOM 809 C C . ARG A 1 97 ? -18.651 -13.141 8.934 1.00 90.06 97 ARG A C 1
ATOM 811 O O . ARG A 1 97 ? -18.608 -12.797 7.759 1.00 90.06 97 ARG A O 1
ATOM 818 N N . THR A 1 98 ? -17.896 -14.101 9.463 1.00 88.06 98 THR A N 1
ATOM 819 C CA . THR A 1 98 ? -16.913 -14.916 8.737 1.00 88.06 98 THR A CA 1
ATOM 820 C C . THR A 1 98 ? -17.247 -16.408 8.826 1.00 88.06 98 THR A C 1
ATOM 822 O O . THR A 1 98 ? -18.155 -16.820 9.556 1.00 88.06 98 THR A O 1
ATOM 825 N N . ILE A 1 99 ? -16.522 -17.232 8.066 1.00 85.44 99 ILE A N 1
ATOM 826 C CA . ILE A 1 99 ? -16.636 -18.696 8.115 1.00 85.44 99 ILE A CA 1
ATOM 827 C C . ILE A 1 99 ? -16.158 -19.275 9.459 1.00 85.44 99 ILE A C 1
ATOM 829 O O . ILE A 1 99 ? -15.268 -18.738 10.124 1.00 85.44 99 ILE A O 1
ATOM 833 N N . SER A 1 100 ? -16.737 -20.411 9.854 1.00 77.56 100 SER A N 1
ATOM 834 C CA . SER A 1 100 ? -16.308 -21.164 11.038 1.00 77.56 100 SER A CA 1
ATOM 835 C C . SER A 1 100 ? -14.879 -21.696 10.881 1.00 77.56 100 SER A C 1
ATOM 837 O O . SER A 1 100 ? -14.511 -22.137 9.795 1.00 77.56 100 SER A O 1
ATOM 839 N N . ASN A 1 101 ? -14.113 -21.729 11.979 1.00 80.75 101 ASN A N 1
ATOM 840 C CA . ASN A 1 101 ? -12.734 -22.246 12.057 1.00 80.75 101 ASN A CA 1
ATOM 841 C C . ASN A 1 101 ? -11.682 -21.481 11.236 1.00 80.75 101 ASN A C 1
ATOM 843 O O . ASN A 1 101 ? -10.630 -22.027 10.912 1.00 80.75 101 ASN A O 1
ATOM 847 N N . LEU A 1 102 ? -11.932 -20.210 10.928 1.00 87.88 102 LEU A N 1
ATOM 848 C CA . LEU A 1 102 ? -10.926 -19.349 10.318 1.00 87.88 102 LEU A CA 1
ATOM 849 C C . LEU A 1 102 ? -9.742 -19.127 11.271 1.00 87.88 102 LEU A C 1
ATOM 851 O O . LEU A 1 102 ? -9.956 -18.760 12.429 1.00 87.88 102 LEU A O 1
ATOM 855 N N . ASN A 1 103 ? -8.506 -19.256 10.782 1.00 90.56 103 ASN A N 1
ATOM 856 C CA . ASN A 1 103 ? -7.308 -18.926 11.559 1.00 90.56 103 ASN A CA 1
ATOM 857 C C . ASN A 1 103 ? -7.053 -17.404 11.585 1.00 90.56 103 ASN A C 1
ATOM 859 O O . ASN A 1 103 ? -6.035 -16.900 11.126 1.00 90.56 103 ASN A O 1
ATOM 863 N N . TRP A 1 104 ? -8.041 -16.658 12.077 1.00 93.94 104 TRP A N 1
ATOM 864 C CA . TRP A 1 104 ? -8.089 -15.195 12.030 1.00 93.94 104 TRP A CA 1
ATOM 865 C C . TRP A 1 104 ? -6.975 -14.523 12.839 1.00 93.94 104 TRP A C 1
ATOM 867 O O . TRP A 1 104 ? -6.602 -13.399 12.526 1.00 93.94 104 TRP A O 1
ATOM 877 N N . HIS A 1 105 ? -6.472 -15.172 13.894 1.00 95.19 105 HIS A N 1
ATOM 878 C CA . HIS A 1 105 ? -5.439 -14.584 14.748 1.00 95.19 105 HIS A CA 1
ATOM 879 C C . HIS A 1 105 ? -4.070 -14.649 14.076 1.00 95.19 105 HIS A C 1
ATOM 881 O O . HIS A 1 105 ? -3.320 -13.681 14.157 1.00 95.19 105 HIS A O 1
ATOM 887 N N . GLN A 1 106 ? -3.804 -15.727 13.329 1.00 93.75 106 GLN A N 1
ATOM 888 C CA . GLN A 1 106 ? -2.557 -15.907 12.589 1.00 93.75 106 GLN A CA 1
ATOM 889 C C . GLN A 1 106 ? -2.286 -14.757 11.621 1.00 93.75 106 GLN A C 1
ATOM 891 O O . GLN A 1 106 ? -1.160 -14.300 11.546 1.00 93.75 106 GLN A O 1
ATOM 896 N N . PHE A 1 107 ? -3.321 -14.201 10.987 1.00 94.94 107 PHE A N 1
ATOM 897 C CA . PHE A 1 107 ? -3.201 -12.987 10.172 1.00 94.94 107 PHE A CA 1
ATOM 898 C C . PHE A 1 107 ? -2.478 -11.837 10.889 1.00 94.94 107 PHE A C 1
ATOM 900 O O . PHE A 1 107 ? -1.618 -11.183 10.306 1.00 94.94 107 PHE A O 1
ATOM 907 N N . PHE A 1 108 ? -2.817 -11.583 12.155 1.00 95.75 108 PHE A N 1
ATOM 908 C CA . PHE A 1 108 ? -2.194 -10.510 12.928 1.00 95.75 108 PHE A CA 1
ATOM 909 C C . PHE A 1 108 ? -0.774 -10.880 13.367 1.00 95.75 108 PHE A C 1
ATOM 911 O O . PHE A 1 108 ? 0.088 -10.006 13.402 1.00 95.75 108 PHE A O 1
ATOM 918 N N . LEU A 1 109 ? -0.525 -12.156 13.678 1.00 95.00 109 LEU A N 1
ATOM 919 C CA . LEU A 1 109 ? 0.807 -12.651 14.038 1.00 95.00 109 LEU A CA 1
ATOM 920 C C . LEU A 1 109 ? 1.765 -12.574 12.841 1.00 95.00 109 LEU A C 1
ATOM 922 O O . LEU A 1 109 ? 2.829 -11.974 12.954 1.00 95.00 109 LEU A O 1
ATOM 926 N N . ASP A 1 110 ? 1.342 -13.062 11.674 1.00 94.19 110 ASP A N 1
ATOM 927 C CA . ASP A 1 110 ? 2.112 -13.003 10.428 1.00 94.19 110 ASP A CA 1
ATOM 928 C C . ASP A 1 110 ? 2.436 -11.550 10.058 1.00 94.19 110 ASP A C 1
ATOM 930 O O . ASP A 1 110 ? 3.553 -11.219 9.667 1.00 94.19 110 ASP A O 1
ATOM 934 N N . TRP A 1 111 ? 1.473 -10.640 10.228 1.00 95.19 111 TRP A N 1
ATOM 935 C CA . TRP A 1 111 ? 1.689 -9.221 9.958 1.00 95.19 111 TRP A CA 1
ATOM 936 C C . TRP A 1 111 ? 2.634 -8.550 10.975 1.00 95.19 111 TRP A C 1
ATOM 938 O O . TRP A 1 111 ? 3.339 -7.597 10.629 1.00 95.19 111 TRP A O 1
ATOM 948 N N . LEU A 1 112 ? 2.708 -9.032 12.221 1.00 93.62 112 LEU A N 1
ATOM 949 C CA . LEU A 1 112 ? 3.731 -8.574 13.169 1.00 93.62 112 LEU A CA 1
ATOM 950 C C . LEU A 1 112 ? 5.139 -9.030 12.774 1.00 93.62 112 LEU A C 1
ATOM 952 O O . LEU A 1 112 ? 6.086 -8.278 12.999 1.00 93.62 112 LEU A O 1
ATOM 956 N N . GLU A 1 113 ? 5.269 -10.224 12.195 1.00 91.81 113 GLU A N 1
ATOM 957 C CA . GLU A 1 113 ? 6.552 -10.782 11.749 1.00 91.81 113 GLU A CA 1
ATOM 958 C C . GLU A 1 113 ? 7.074 -10.131 10.458 1.00 91.81 113 GLU A C 1
ATOM 960 O O . GLU A 1 113 ? 8.282 -10.111 10.218 1.00 91.81 113 GLU A O 1
ATOM 965 N N . GLN A 1 114 ? 6.191 -9.557 9.636 1.00 90.56 114 GLN A N 1
ATOM 966 C CA . GLN A 1 114 ? 6.582 -8.849 8.417 1.00 90.56 114 GLN A CA 1
ATOM 967 C C . GLN A 1 114 ? 7.352 -7.553 8.710 1.00 90.56 114 GLN A C 1
ATOM 969 O O . GLN A 1 114 ? 6.952 -6.735 9.544 1.00 90.56 114 GLN A O 1
ATOM 974 N N . GLU A 1 115 ? 8.423 -7.330 7.941 1.00 90.62 115 GLU A N 1
ATOM 975 C CA . GLU A 1 115 ? 9.232 -6.105 7.992 1.00 90.62 115 GLU A CA 1
ATOM 976 C C . GLU A 1 115 ? 8.423 -4.871 7.564 1.00 90.62 115 GLU A C 1
ATOM 978 O O . GLU A 1 115 ? 8.495 -3.815 8.195 1.00 90.62 115 GLU A O 1
ATOM 983 N N . SER A 1 116 ? 7.591 -5.020 6.528 1.00 92.00 116 SER A N 1
ATOM 984 C CA . SER A 1 116 ? 6.682 -3.963 6.084 1.00 92.00 116 SER A CA 1
ATOM 985 C C . SER A 1 116 ? 5.538 -3.763 7.088 1.00 92.00 116 SER A C 1
ATOM 987 O O . SER A 1 116 ? 4.834 -4.718 7.423 1.00 92.00 116 SER A O 1
ATOM 989 N N . PRO A 1 117 ? 5.254 -2.518 7.517 1.00 94.88 117 PRO A N 1
ATOM 990 C CA . PRO A 1 117 ? 4.069 -2.225 8.316 1.00 94.88 117 PRO A CA 1
ATOM 991 C C . PRO A 1 117 ? 2.780 -2.240 7.480 1.00 94.88 117 PRO A C 1
ATOM 993 O O . PRO A 1 117 ? 1.688 -2.247 8.051 1.00 94.88 117 PRO A O 1
ATOM 996 N N . VAL A 1 118 ? 2.889 -2.233 6.148 1.00 96.25 118 VAL A N 1
ATOM 997 C CA . VAL A 1 118 ? 1.761 -2.171 5.215 1.00 96.25 118 VAL A CA 1
ATOM 998 C C . VAL A 1 118 ? 1.479 -3.543 4.618 1.00 96.25 118 VAL A C 1
ATOM 1000 O O . VAL A 1 118 ? 2.396 -4.196 4.120 1.00 96.25 118 VAL A O 1
ATOM 1003 N N . VAL A 1 119 ? 0.200 -3.917 4.578 1.00 95.31 119 VAL A N 1
ATOM 1004 C CA . VAL A 1 119 ? -0.304 -5.089 3.849 1.00 95.31 119 VAL A CA 1
ATOM 1005 C C . VAL A 1 119 ? -1.420 -4.707 2.890 1.00 95.31 119 VAL A C 1
ATOM 1007 O O . VAL A 1 119 ? -2.176 -3.760 3.122 1.00 95.31 119 VAL A O 1
ATOM 1010 N N . GLU A 1 120 ? -1.544 -5.486 1.822 1.00 94.69 120 GLU A N 1
ATOM 1011 C CA . GLU A 1 120 ? -2.710 -5.474 0.945 1.00 94.69 120 GLU A CA 1
ATOM 1012 C C . GLU A 1 120 ? -3.750 -6.463 1.502 1.00 94.69 120 GLU A C 1
ATOM 1014 O O . GLU A 1 120 ? -3.471 -7.644 1.680 1.00 94.69 120 GLU A O 1
ATOM 1019 N N . LEU A 1 121 ? -4.946 -5.980 1.836 1.00 93.62 121 LEU A N 1
ATOM 1020 C CA . LEU A 1 121 ? -5.928 -6.725 2.621 1.00 93.62 121 LEU A CA 1
ATOM 1021 C C . LEU A 1 121 ? -6.423 -7.993 1.914 1.00 93.62 121 LEU A C 1
ATOM 1023 O O . LEU A 1 121 ? -6.546 -9.036 2.555 1.00 93.62 121 LEU A O 1
ATOM 1027 N N . TYR A 1 122 ? -6.746 -7.924 0.622 1.00 90.75 122 TYR A N 1
ATOM 1028 C CA . TYR A 1 122 ? -7.424 -9.030 -0.054 1.00 90.75 122 TYR A CA 1
ATOM 1029 C C . TYR A 1 122 ? -6.513 -10.239 -0.234 1.00 90.75 122 TYR A C 1
ATOM 1031 O O . TYR A 1 122 ? -6.953 -11.358 0.010 1.00 90.75 122 TYR A O 1
ATOM 1039 N N . SER A 1 123 ? -5.253 -10.032 -0.603 1.00 89.38 123 SER A N 1
ATOM 1040 C CA . SER A 1 123 ? -4.240 -11.082 -0.708 1.00 89.38 123 SER A CA 1
ATOM 1041 C C . SER A 1 123 ? -4.015 -11.768 0.634 1.00 89.38 123 SER A C 1
ATOM 1043 O O . SER A 1 123 ? -4.028 -12.996 0.689 1.00 89.38 123 SER A O 1
ATOM 1045 N N . GLN A 1 124 ? -3.914 -11.007 1.729 1.00 91.81 124 GLN A N 1
ATOM 1046 C CA . GLN A 1 124 ? -3.771 -11.594 3.062 1.00 91.81 124 GLN A CA 1
ATOM 1047 C C . GLN A 1 124 ? -5.004 -12.409 3.463 1.00 91.81 124 GLN A C 1
ATOM 1049 O O . GLN A 1 124 ? -4.878 -13.526 3.960 1.00 91.81 124 GLN A O 1
ATOM 1054 N N . LEU A 1 125 ? -6.213 -11.905 3.197 1.00 91.56 125 LEU A N 1
ATOM 1055 C CA . LEU A 1 125 ? -7.430 -12.671 3.464 1.00 91.56 125 LEU A CA 1
ATOM 1056 C C . LEU A 1 125 ? -7.529 -13.912 2.564 1.00 91.56 125 LEU A C 1
ATOM 1058 O O . LEU A 1 125 ? -7.922 -14.969 3.039 1.00 91.56 125 LEU A O 1
ATOM 1062 N N . GLN A 1 126 ? -7.134 -13.849 1.294 1.00 89.69 126 GLN A N 1
ATOM 1063 C CA . GLN A 1 126 ? -7.155 -15.010 0.394 1.00 89.69 126 GLN A CA 1
ATOM 1064 C C . GLN A 1 126 ? -6.280 -16.175 0.882 1.00 89.69 126 GLN A C 1
ATOM 1066 O O . GLN A 1 126 ? -6.599 -17.320 0.575 1.00 89.69 126 GLN A O 1
ATOM 1071 N N . ILE A 1 127 ? -5.225 -15.909 1.661 1.00 90.25 127 ILE A N 1
ATOM 1072 C CA . ILE A 1 127 ? -4.393 -16.952 2.288 1.00 90.25 127 ILE A CA 1
ATOM 1073 C C . ILE A 1 127 ? -5.175 -17.705 3.374 1.00 90.25 127 ILE A C 1
ATOM 1075 O O . ILE A 1 127 ? -5.035 -18.919 3.515 1.00 90.25 127 ILE A O 1
ATOM 1079 N N . LEU A 1 128 ? -6.014 -16.999 4.137 1.00 90.75 128 LEU A N 1
ATOM 1080 C CA . LEU A 1 128 ? -6.753 -17.564 5.273 1.00 90.75 128 LEU A CA 1
ATOM 1081 C C . LEU A 1 128 ? -8.011 -18.328 4.847 1.00 90.75 128 LEU A C 1
ATOM 1083 O O . LEU A 1 128 ? -8.495 -19.189 5.583 1.00 90.75 128 LEU A O 1
ATOM 1087 N N . TYR A 1 129 ? -8.584 -17.966 3.701 1.00 92.19 129 TYR A N 1
ATOM 1088 C CA . TYR A 1 129 ? -9.857 -18.498 3.228 1.00 92.19 129 TYR A CA 1
ATOM 1089 C C . TYR A 1 129 ? -9.657 -19.629 2.208 1.00 92.19 129 TYR A C 1
ATOM 1091 O O . TYR A 1 129 ? -8.623 -19.713 1.546 1.00 92.19 129 TYR A O 1
ATOM 1099 N N . PRO A 1 130 ? -10.657 -20.515 2.035 1.00 90.19 130 PRO A N 1
ATOM 1100 C CA . PRO A 1 130 ? -10.621 -21.529 0.989 1.00 90.19 130 PRO A CA 1
ATOM 1101 C C . PRO A 1 130 ? -10.402 -20.921 -0.403 1.00 90.19 130 PRO A C 1
ATOM 1103 O O . PRO A 1 130 ? -10.907 -19.839 -0.716 1.00 90.19 130 PRO A O 1
ATOM 1106 N N . LYS A 1 131 ? -9.701 -21.657 -1.277 1.00 87.19 131 LYS A N 1
ATOM 1107 C CA . LYS A 1 131 ? -9.475 -21.237 -2.669 1.00 87.19 131 LYS A CA 1
ATOM 1108 C C . LYS A 1 131 ? -10.808 -20.905 -3.353 1.00 87.19 131 LYS A C 1
ATOM 1110 O O . LYS A 1 131 ? -11.762 -21.673 -3.251 1.00 87.19 131 LYS A O 1
ATOM 1115 N N . ASN A 1 132 ? -10.840 -19.792 -4.087 1.00 85.62 132 ASN A N 1
ATOM 1116 C CA . ASN A 1 132 ? -12.017 -19.243 -4.782 1.00 85.62 132 ASN A CA 1
ATOM 1117 C C . ASN A 1 132 ? -13.136 -18.692 -3.876 1.00 85.62 132 ASN A C 1
ATOM 1119 O O . ASN A 1 132 ? -14.246 -18.463 -4.366 1.00 85.62 132 ASN A O 1
ATOM 1123 N N . HIS A 1 133 ? -12.876 -18.457 -2.583 1.00 90.00 133 HIS A N 1
ATOM 1124 C CA . HIS A 1 133 ? -13.827 -17.752 -1.719 1.00 90.00 133 HIS A CA 1
ATOM 1125 C C . HIS A 1 133 ? -14.144 -16.360 -2.277 1.00 90.00 133 HIS A C 1
ATOM 1127 O O . HIS A 1 133 ? -13.247 -15.603 -2.647 1.00 90.00 133 HIS A O 1
ATOM 1133 N N . LYS A 1 134 ? -15.435 -16.020 -2.329 1.00 89.50 134 LYS A N 1
ATOM 1134 C CA . LYS A 1 134 ? -15.906 -14.697 -2.747 1.00 89.50 134 LYS A CA 1
ATOM 1135 C C . LYS A 1 134 ? -16.346 -13.916 -1.520 1.00 89.50 134 LYS A C 1
ATOM 1137 O O . LYS A 1 134 ? -17.372 -14.231 -0.921 1.00 89.50 134 LYS A O 1
ATOM 1142 N N . PHE A 1 135 ? -15.581 -12.887 -1.181 1.00 89.56 135 PHE A N 1
ATOM 1143 C CA . PHE A 1 135 ? -15.886 -12.019 -0.053 1.00 89.56 135 PHE A CA 1
ATOM 1144 C C . PHE A 1 135 ? -17.141 -11.186 -0.316 1.00 89.56 135 PHE A C 1
ATOM 1146 O O . PHE A 1 135 ? -17.278 -10.551 -1.361 1.00 89.56 135 PHE A O 1
ATOM 1153 N N . GLY A 1 136 ? -18.057 -11.171 0.651 1.00 89.75 136 GLY A N 1
ATOM 1154 C CA . GLY A 1 136 ? -19.215 -10.277 0.629 1.00 89.75 136 GLY A CA 1
ATOM 1155 C C . GLY A 1 136 ? -18.934 -8.948 1.333 1.00 89.75 136 GLY A C 1
ATOM 1156 O O . GLY A 1 136 ? -18.169 -8.892 2.295 1.00 89.75 136 GLY A O 1
ATOM 1157 N N . ASP A 1 137 ? -19.646 -7.880 0.959 1.00 89.62 137 ASP A N 1
ATOM 1158 C CA . ASP A 1 137 ? -19.457 -6.541 1.549 1.00 89.62 137 ASP A CA 1
ATOM 1159 C C . ASP A 1 137 ? -19.597 -6.496 3.078 1.00 89.62 137 ASP A C 1
ATOM 1161 O O . ASP A 1 137 ? -19.048 -5.618 3.741 1.00 89.62 137 ASP A O 1
ATOM 1165 N N . ARG A 1 138 ? -20.425 -7.371 3.663 1.00 91.88 138 ARG A N 1
ATOM 1166 C CA . ARG A 1 138 ? -20.609 -7.431 5.125 1.00 91.88 138 ARG A CA 1
ATOM 1167 C C . ARG A 1 138 ? -19.406 -8.057 5.824 1.00 91.88 138 ARG A C 1
ATOM 1169 O O . ARG A 1 138 ? -19.068 -7.618 6.916 1.00 91.88 138 ARG A O 1
ATOM 1176 N N . GLU A 1 139 ? -18.796 -9.057 5.200 1.00 93.31 139 GLU A N 1
ATOM 1177 C CA . GLU A 1 139 ? -17.605 -9.736 5.706 1.00 93.31 139 GLU A CA 1
ATOM 1178 C C . GLU A 1 139 ? -16.395 -8.799 5.637 1.00 93.31 139 GLU A C 1
ATOM 1180 O O . GLU A 1 139 ? -15.717 -8.596 6.640 1.00 93.31 139 GLU A O 1
ATOM 1185 N N . LEU A 1 140 ? -16.203 -8.120 4.500 1.00 92.69 140 LEU A N 1
ATOM 1186 C CA . LEU A 1 140 ? -15.137 -7.126 4.340 1.00 92.69 140 LEU A CA 1
ATOM 1187 C C . LEU A 1 140 ? -15.288 -5.959 5.315 1.00 92.69 140 LEU A C 1
ATOM 1189 O O . LEU A 1 140 ? -14.315 -5.559 5.946 1.00 92.69 140 LEU A O 1
ATOM 1193 N N . ARG A 1 141 ? -16.509 -5.440 5.503 1.00 93.56 141 ARG A N 1
ATOM 1194 C CA . ARG A 1 141 ? -16.755 -4.384 6.497 1.00 93.56 141 ARG A CA 1
ATOM 1195 C C . ARG A 1 141 ? -16.445 -4.838 7.918 1.00 93.56 141 ARG A C 1
ATOM 1197 O O . ARG A 1 141 ? -15.902 -4.052 8.682 1.00 93.56 141 ARG A O 1
ATOM 1204 N N . ALA A 1 142 ? -16.747 -6.089 8.260 1.00 94.94 142 ALA A N 1
ATOM 1205 C CA . ALA A 1 142 ? -16.409 -6.636 9.569 1.00 94.94 142 ALA A CA 1
ATOM 1206 C C . ALA A 1 142 ? -14.887 -6.696 9.779 1.00 94.94 142 ALA A C 1
ATOM 1208 O O . ALA A 1 142 ? -14.404 -6.291 10.834 1.00 94.94 142 ALA A O 1
ATOM 1209 N N . TRP A 1 143 ? -14.129 -7.108 8.758 1.00 96.00 143 TRP A N 1
ATOM 1210 C CA . TRP A 1 143 ? -12.664 -7.049 8.779 1.00 96.00 143 TRP A CA 1
ATOM 1211 C C . TRP A 1 143 ? -12.136 -5.627 8.924 1.00 96.00 143 TRP A C 1
ATOM 1213 O O . TRP A 1 143 ? -11.335 -5.368 9.811 1.00 96.00 143 TRP A O 1
ATOM 1223 N N . GLN A 1 144 ? -12.621 -4.684 8.121 1.00 95.31 144 GLN A N 1
ATOM 1224 C CA . GLN A 1 144 ? -12.205 -3.279 8.194 1.00 95.31 144 GLN A CA 1
ATOM 1225 C C . GLN A 1 144 ? -12.497 -2.655 9.568 1.00 95.31 144 GLN A C 1
ATOM 1227 O O . GLN A 1 144 ? -11.702 -1.855 10.065 1.00 95.31 144 GLN A O 1
ATOM 1232 N N . SER A 1 145 ? -13.629 -3.009 10.185 1.00 94.44 145 SER A N 1
ATOM 1233 C CA . SER A 1 145 ? -13.967 -2.595 11.548 1.00 94.44 145 SER A CA 1
ATOM 1234 C C . SER A 1 145 ? -13.023 -3.210 12.576 1.00 94.44 145 SER A C 1
ATOM 1236 O O . SER A 1 145 ? -12.493 -2.477 13.404 1.00 94.44 145 SER A O 1
ATOM 1238 N N . MET A 1 146 ? -12.743 -4.514 12.478 1.00 95.44 146 MET A N 1
ATOM 1239 C CA . MET A 1 146 ? -11.777 -5.162 13.364 1.00 95.44 146 MET A CA 1
ATOM 1240 C C . MET A 1 146 ? -10.393 -4.523 13.244 1.00 95.44 146 MET A C 1
ATOM 1242 O O . MET A 1 146 ? -9.813 -4.172 14.260 1.00 95.44 146 MET A O 1
ATOM 1246 N N . LEU A 1 147 ? -9.898 -4.310 12.022 1.00 95.69 147 LEU A N 1
ATOM 1247 C CA . LEU A 1 147 ? -8.596 -3.689 11.772 1.00 95.69 147 LEU A CA 1
ATOM 1248 C C . LEU A 1 147 ? -8.478 -2.316 12.437 1.00 95.69 147 LEU A C 1
ATOM 1250 O O . LEU A 1 147 ? -7.481 -2.027 13.099 1.00 95.69 147 LEU A O 1
ATOM 1254 N N . ARG A 1 148 ? -9.520 -1.490 12.313 1.00 94.25 148 ARG A N 1
ATOM 1255 C CA . ARG A 1 148 ? -9.569 -0.169 12.945 1.00 94.25 148 ARG A CA 1
ATOM 1256 C C . ARG A 1 148 ? -9.510 -0.259 14.465 1.00 94.25 148 ARG A C 1
ATOM 1258 O O . ARG A 1 148 ? -8.717 0.444 15.081 1.00 94.25 148 ARG A O 1
ATOM 1265 N N . ASP A 1 149 ? -10.306 -1.145 15.050 1.00 92.81 149 ASP A N 1
ATOM 1266 C CA . ASP A 1 149 ? -10.378 -1.289 16.504 1.00 92.81 149 ASP A CA 1
ATOM 1267 C C . ASP A 1 149 ? -9.143 -2.009 17.073 1.00 92.81 149 ASP A C 1
ATOM 1269 O O . ASP A 1 149 ? -8.846 -1.883 18.256 1.00 92.81 149 ASP A O 1
ATOM 1273 N N . THR A 1 150 ? -8.370 -2.703 16.233 1.00 94.00 150 THR A N 1
ATOM 1274 C CA . THR A 1 150 ? -7.038 -3.237 16.568 1.00 94.00 150 THR A CA 1
ATOM 1275 C C . THR A 1 150 ? -5.897 -2.224 16.377 1.00 94.00 150 THR A C 1
ATOM 1277 O O . THR A 1 150 ? -4.728 -2.573 16.558 1.00 94.00 150 THR A O 1
ATOM 1280 N N . GLY A 1 151 ? -6.208 -0.978 15.997 1.00 92.75 151 GLY A N 1
ATOM 1281 C CA . GLY A 1 151 ? -5.234 0.108 15.858 1.00 92.75 151 GLY A CA 1
ATOM 1282 C C . GLY A 1 151 ? -4.535 0.188 14.496 1.00 92.75 151 GLY A C 1
ATOM 1283 O O . GLY A 1 151 ? -3.498 0.843 14.383 1.00 92.75 151 GLY A O 1
ATOM 1284 N N . SER A 1 152 ? -5.072 -0.461 13.458 1.00 95.31 152 SER A N 1
ATOM 1285 C 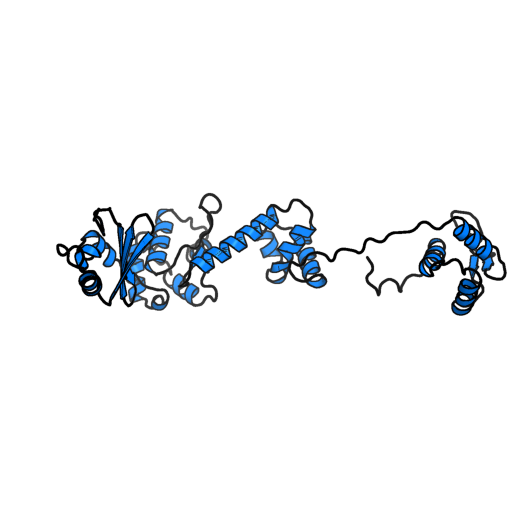CA . SER A 1 152 ? -4.608 -0.318 12.073 1.00 95.31 152 SER A CA 1
ATOM 1286 C C . SER A 1 152 ? -5.363 0.771 11.320 1.00 95.31 152 SER A C 1
ATOM 1288 O O . SER A 1 152 ? -6.526 1.077 11.591 1.00 95.31 152 SER A O 1
ATOM 1290 N N . HIS A 1 153 ? -4.721 1.302 10.285 1.00 95.38 153 HIS A N 1
ATOM 1291 C CA . HIS A 1 153 ? -5.232 2.423 9.509 1.00 95.38 153 HIS A CA 1
ATOM 1292 C C . HIS A 1 153 ? -5.311 2.070 8.030 1.00 95.38 153 HIS A C 1
ATOM 1294 O O . HIS A 1 153 ? -4.382 1.494 7.470 1.00 95.38 153 HIS A O 1
ATOM 1300 N N . ASN A 1 154 ? -6.409 2.449 7.376 1.00 95.69 154 ASN A N 1
ATOM 1301 C CA . ASN A 1 154 ? -6.518 2.330 5.929 1.00 95.69 154 ASN A CA 1
ATOM 1302 C C . ASN A 1 154 ? -5.676 3.431 5.267 1.00 95.69 154 ASN A C 1
ATOM 1304 O O . ASN A 1 154 ? -5.989 4.617 5.377 1.00 95.69 154 ASN A O 1
ATOM 1308 N N . VAL A 1 155 ? -4.628 3.023 4.558 1.00 96.38 155 VAL A N 1
ATOM 1309 C CA . VAL A 1 155 ? -3.675 3.906 3.871 1.00 96.38 155 VAL A CA 1
ATOM 1310 C C . VAL A 1 155 ? -3.863 3.899 2.353 1.00 96.38 155 VAL A C 1
ATOM 1312 O O . VAL A 1 155 ? -3.067 4.485 1.625 1.00 96.38 155 VAL A O 1
ATOM 1315 N N . THR A 1 156 ? -4.950 3.292 1.864 1.00 93.88 156 THR A N 1
ATOM 1316 C CA . THR A 1 156 ? -5.301 3.229 0.438 1.00 93.88 156 THR A CA 1
ATOM 1317 C C . THR A 1 156 ? -5.459 4.640 -0.129 1.00 93.88 156 THR A C 1
ATOM 1319 O O . THR A 1 156 ? -6.337 5.390 0.321 1.00 93.88 156 THR A O 1
ATOM 1322 N N . PRO A 1 157 ? -4.630 5.048 -1.100 1.00 90.88 157 PRO A N 1
ATOM 1323 C CA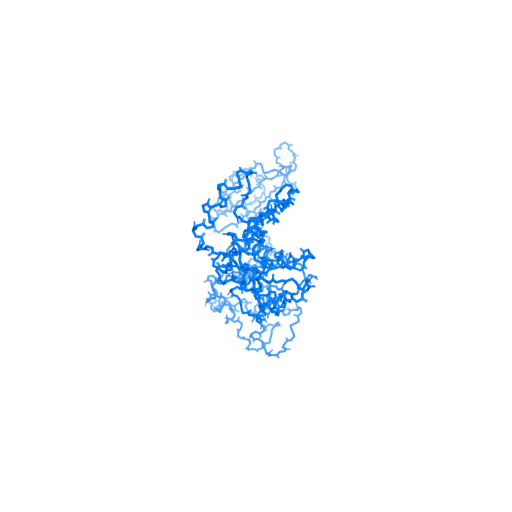 . PRO A 1 157 ? -4.610 6.436 -1.529 1.00 90.88 157 PRO A CA 1
ATOM 1324 C C . PRO A 1 157 ? -5.599 6.773 -2.647 1.00 90.88 157 PRO A C 1
ATOM 1326 O O . PRO A 1 157 ? -5.806 7.955 -2.921 1.00 90.88 157 PRO A O 1
ATOM 1329 N N . TRP A 1 158 ? -6.198 5.762 -3.268 1.00 87.69 158 TRP A N 1
ATOM 1330 C CA . TRP A 1 158 ? -7.189 5.884 -4.334 1.00 87.69 158 TRP A CA 1
ATOM 1331 C C . TRP A 1 158 ? -8.596 5.545 -3.835 1.00 87.69 158 TRP A C 1
ATOM 1333 O O . TRP A 1 158 ? -8.799 5.030 -2.734 1.00 87.69 158 TRP A O 1
ATOM 1343 N N . SER A 1 159 ? -9.584 5.861 -4.662 1.00 85.56 159 SER A N 1
ATOM 1344 C CA . SER A 1 159 ? -10.981 5.511 -4.432 1.00 85.56 159 SER A CA 1
ATOM 1345 C C . SER A 1 159 ? -11.299 4.095 -4.919 1.00 85.56 159 SER A C 1
ATOM 1347 O O . SER A 1 159 ? -10.682 3.596 -5.858 1.00 85.56 159 SER A O 1
ATOM 1349 N N . ASN A 1 160 ? -12.358 3.490 -4.374 1.00 79.88 160 ASN A N 1
ATOM 1350 C CA . ASN A 1 160 ? -12.855 2.178 -4.820 1.00 79.88 160 ASN A CA 1
ATOM 1351 C C . ASN A 1 160 ? -13.289 2.142 -6.303 1.00 79.88 160 ASN A C 1
ATOM 1353 O O . ASN A 1 160 ? -13.575 1.073 -6.826 1.00 79.88 160 ASN A O 1
ATOM 1357 N N . LYS A 1 161 ? -13.409 3.300 -6.974 1.00 80.75 161 LYS A N 1
ATOM 1358 C CA . LYS A 1 161 ? -13.694 3.373 -8.416 1.00 80.75 161 LYS A CA 1
ATOM 1359 C C . LYS A 1 161 ? -12.442 3.167 -9.267 1.00 80.75 161 LYS A C 1
ATOM 1361 O O . LYS A 1 161 ? -12.561 2.751 -10.411 1.00 80.75 161 LYS A O 1
ATOM 1366 N N . GLU A 1 162 ? -11.277 3.522 -8.731 1.00 80.62 162 GLU A N 1
ATOM 1367 C CA . GLU A 1 162 ? -9.992 3.422 -9.428 1.00 80.62 162 GLU A CA 1
ATOM 1368 C C . GLU A 1 162 ? -9.397 2.024 -9.280 1.00 80.62 162 GLU A C 1
ATOM 1370 O O . GLU A 1 162 ? -8.835 1.492 -10.231 1.00 80.62 162 GLU A O 1
ATOM 1375 N N . SER A 1 163 ? -9.518 1.428 -8.094 1.00 83.31 163 SER A N 1
ATOM 1376 C CA . SER A 1 163 ? -9.014 0.088 -7.816 1.00 83.31 163 SER A CA 1
ATOM 1377 C C . SER A 1 163 ? -9.740 -0.523 -6.620 1.00 83.31 163 SER A C 1
ATOM 1379 O O . SER A 1 163 ? -10.124 0.183 -5.684 1.00 83.31 163 SER A O 1
ATOM 1381 N N . GLU A 1 164 ? -9.926 -1.841 -6.663 1.00 84.31 164 GLU A N 1
ATOM 1382 C CA . GLU A 1 164 ? -10.540 -2.611 -5.581 1.00 84.31 164 GLU A CA 1
ATOM 1383 C C . GLU A 1 164 ? -9.569 -2.920 -4.437 1.00 84.31 164 GLU A C 1
ATOM 1385 O O . GLU A 1 164 ? -10.025 -3.174 -3.323 1.00 84.31 164 GLU A O 1
ATOM 1390 N N . TYR A 1 165 ? -8.255 -2.844 -4.682 1.00 87.94 165 TYR A N 1
ATOM 1391 C CA . TYR A 1 165 ? -7.224 -3.165 -3.696 1.00 87.94 165 TYR A CA 1
ATOM 1392 C C . TYR A 1 165 ? -7.244 -2.199 -2.514 1.00 87.94 165 TYR A C 1
ATOM 1394 O O . TYR A 1 165 ? -7.380 -0.981 -2.684 1.00 87.94 165 TYR A O 1
ATOM 1402 N N . GLN A 1 166 ? -7.049 -2.750 -1.313 1.00 93.56 166 GLN A N 1
ATOM 1403 C CA . GLN A 1 166 ? -7.021 -1.987 -0.070 1.00 93.56 166 GLN A CA 1
ATOM 1404 C C . GLN A 1 166 ? -5.728 -2.225 0.688 1.00 93.56 166 GLN A C 1
ATOM 1406 O O . GLN A 1 166 ? -5.382 -3.356 0.999 1.00 93.56 166 GLN A O 1
ATOM 1411 N N . PHE A 1 167 ? -5.064 -1.138 1.058 1.00 95.94 167 PHE A N 1
ATOM 1412 C CA . PHE A 1 167 ? -3.830 -1.156 1.823 1.00 95.94 167 PHE A CA 1
ATOM 1413 C C . PHE A 1 167 ? -4.080 -0.670 3.245 1.00 95.94 167 PHE A C 1
ATOM 1415 O O . PHE A 1 167 ? -4.710 0.371 3.463 1.00 95.94 167 PHE A O 1
ATOM 1422 N N . TRP A 1 168 ? -3.576 -1.429 4.211 1.00 97.31 168 TRP A N 1
ATOM 1423 C CA . TRP A 1 168 ? -3.687 -1.127 5.630 1.00 97.31 168 TRP A CA 1
ATOM 1424 C C . TRP A 1 168 ? -2.311 -1.101 6.273 1.00 97.31 168 TRP A C 1
ATOM 1426 O O . TRP A 1 168 ? -1.453 -1.908 5.930 1.00 97.31 168 TRP A O 1
ATOM 1436 N N . SER A 1 169 ? -2.112 -0.171 7.202 1.00 97.12 169 SER A N 1
ATOM 1437 C CA . SER A 1 169 ? -0.866 -0.004 7.941 1.00 97.12 169 SER A CA 1
ATOM 1438 C C . SER A 1 169 ? -1.071 -0.223 9.435 1.00 97.12 169 SER A C 1
ATOM 1440 O O . SER A 1 169 ? -2.052 0.257 10.014 1.00 97.12 169 SER A O 1
ATOM 1442 N N . ARG A 1 170 ? -0.111 -0.911 10.060 1.00 95.12 170 ARG A N 1
ATOM 1443 C CA . ARG A 1 170 ? 0.041 -1.005 11.523 1.00 95.12 170 ARG A CA 1
ATOM 1444 C C . ARG A 1 170 ? 1.006 0.039 12.102 1.00 95.12 170 ARG A C 1
ATOM 1446 O O . ARG A 1 170 ? 1.321 -0.016 13.287 1.00 95.12 170 ARG A O 1
ATOM 1453 N N . SER A 1 171 ? 1.519 0.948 11.273 1.00 92.56 171 SER A N 1
ATOM 1454 C CA . SER A 1 171 ? 2.428 2.013 11.697 1.00 92.56 171 SER A CA 1
ATOM 1455 C C . SER A 1 171 ? 1.729 3.014 12.618 1.00 92.56 171 SER A C 1
ATOM 1457 O O . SER A 1 171 ? 0.539 3.299 12.466 1.00 92.56 171 SER A O 1
ATOM 1459 N N . SER A 1 172 ? 2.494 3.606 13.537 1.00 87.81 172 SER A N 1
ATOM 1460 C CA . SER A 1 172 ? 2.056 4.763 14.327 1.00 87.81 172 SER A CA 1
ATOM 1461 C C . SER A 1 172 ? 1.941 6.041 13.486 1.00 87.81 172 SER A C 1
ATOM 1463 O O . SER A 1 172 ? 1.303 6.999 13.914 1.00 87.81 172 SER A O 1
ATOM 1465 N N . GLN A 1 173 ? 2.536 6.064 12.286 1.00 89.94 173 GLN A N 1
ATOM 1466 C CA . GLN A 1 173 ? 2.524 7.200 11.358 1.00 89.94 173 GLN A CA 1
ATOM 1467 C C . GLN A 1 173 ? 1.945 6.795 9.987 1.00 89.94 173 GLN A C 1
ATOM 1469 O O . GLN A 1 173 ? 2.643 6.852 8.973 1.00 89.94 173 GLN A O 1
ATOM 1474 N N . PRO A 1 174 ? 0.655 6.415 9.915 1.00 91.81 174 PRO A N 1
ATOM 1475 C CA . PRO A 1 174 ? 0.040 5.866 8.701 1.00 91.81 174 PRO A CA 1
ATOM 1476 C C . PRO A 1 174 ? -0.009 6.853 7.521 1.00 91.81 174 PRO A C 1
ATOM 1478 O O . PRO A 1 174 ? -0.078 6.440 6.365 1.00 91.81 174 PRO A O 1
ATOM 1481 N N . GLU A 1 175 ? 0.061 8.160 7.783 1.00 92.44 175 GLU A N 1
ATOM 1482 C CA . GLU A 1 175 ? 0.095 9.180 6.728 1.00 92.44 175 GLU A CA 1
ATOM 1483 C C . GLU A 1 175 ? 1.367 9.107 5.873 1.00 92.44 175 GLU A C 1
ATOM 1485 O O . GLU A 1 175 ? 1.318 9.401 4.678 1.00 92.44 175 GLU A O 1
ATOM 1490 N N . GLN A 1 176 ? 2.495 8.672 6.445 1.00 92.25 176 GLN A N 1
ATOM 1491 C CA . GLN A 1 176 ? 3.729 8.477 5.678 1.00 92.25 176 GLN A CA 1
ATOM 1492 C C . GLN A 1 176 ? 3.596 7.296 4.720 1.00 92.25 176 GLN A C 1
ATOM 1494 O O . GLN A 1 176 ? 3.934 7.419 3.544 1.00 92.25 176 GLN A O 1
ATOM 1499 N N . ASP A 1 177 ? 3.017 6.189 5.181 1.00 93.94 177 ASP A N 1
ATOM 1500 C CA . ASP A 1 177 ? 2.742 5.025 4.335 1.00 93.94 177 ASP A CA 1
ATOM 1501 C C . ASP A 1 177 ? 1.771 5.385 3.205 1.00 93.94 177 ASP A C 1
ATOM 1503 O O . ASP A 1 177 ? 2.012 5.068 2.039 1.00 93.94 177 ASP A O 1
ATOM 1507 N N . ARG A 1 178 ? 0.705 6.132 3.525 1.00 93.88 178 ARG A N 1
ATOM 1508 C CA . ARG A 1 178 ? -0.246 6.655 2.534 1.00 93.88 178 ARG A CA 1
ATOM 1509 C C . ARG A 1 178 ? 0.453 7.542 1.501 1.00 93.88 178 ARG A C 1
ATOM 1511 O O . ARG A 1 178 ? 0.188 7.403 0.306 1.00 93.88 178 ARG A O 1
ATOM 1518 N N . ALA A 1 179 ? 1.339 8.441 1.931 1.00 91.75 179 ALA A N 1
ATOM 1519 C CA . ALA A 1 179 ? 2.100 9.315 1.039 1.00 91.75 179 ALA A CA 1
ATOM 1520 C C . ALA A 1 179 ? 3.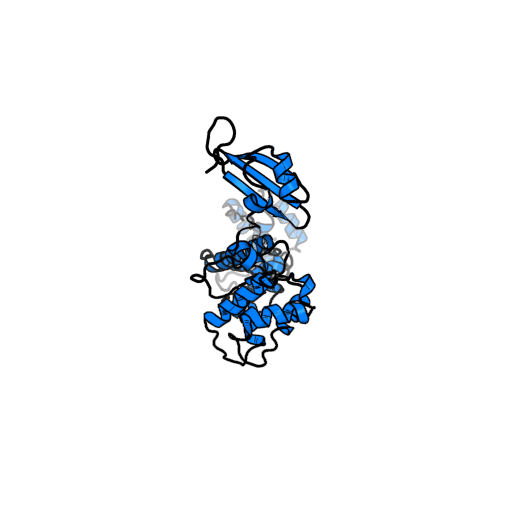052 8.520 0.128 1.00 91.75 179 ALA A C 1
ATOM 1522 O O . ALA A 1 179 ? 3.111 8.783 -1.076 1.00 91.75 179 ALA A O 1
ATOM 1523 N N . THR A 1 180 ? 3.732 7.507 0.666 1.00 90.94 180 THR A N 1
ATOM 1524 C CA . THR A 1 180 ? 4.595 6.600 -0.103 1.00 90.94 180 THR A CA 1
ATOM 1525 C C . THR A 1 180 ? 3.789 5.839 -1.157 1.00 90.94 180 THR A C 1
ATOM 1527 O O . THR A 1 180 ? 4.140 5.860 -2.338 1.00 90.94 180 THR A O 1
ATOM 1530 N N . LEU A 1 181 ? 2.639 5.261 -0.789 1.00 91.31 181 LEU A N 1
ATOM 1531 C CA . LEU A 1 181 ? 1.741 4.590 -1.737 1.00 91.31 181 LEU A CA 1
ATOM 1532 C C . LEU A 1 181 ? 1.207 5.551 -2.815 1.00 91.31 181 LEU A C 1
ATOM 1534 O O . LEU A 1 181 ? 1.089 5.171 -3.982 1.00 91.31 181 LEU A O 1
ATOM 1538 N N . GLN A 1 182 ? 0.923 6.814 -2.469 1.00 89.69 182 GLN A N 1
ATOM 1539 C CA . GLN A 1 182 ? 0.557 7.843 -3.453 1.00 89.69 182 GLN A CA 1
ATOM 1540 C C . GLN A 1 182 ? 1.675 8.107 -4.457 1.00 89.69 182 GLN A C 1
ATOM 1542 O O . GLN A 1 182 ? 1.398 8.246 -5.651 1.00 89.69 182 GLN A O 1
ATOM 1547 N N . GLN A 1 183 ? 2.918 8.215 -3.990 1.00 86.50 183 GLN A N 1
ATOM 1548 C CA . GLN A 1 183 ? 4.072 8.429 -4.859 1.00 86.50 183 GLN A CA 1
ATOM 1549 C C . GLN A 1 183 ? 4.279 7.234 -5.793 1.00 86.50 183 GLN A C 1
ATOM 1551 O O . GLN A 1 183 ? 4.362 7.430 -7.004 1.00 86.50 183 GLN A O 1
ATOM 1556 N N . LEU A 1 184 ? 4.241 6.007 -5.266 1.00 85.12 184 LEU A N 1
ATOM 1557 C CA . LEU A 1 184 ? 4.342 4.780 -6.062 1.00 85.12 184 LEU A CA 1
ATOM 1558 C C . LEU A 1 184 ? 3.232 4.688 -7.120 1.00 85.12 184 LEU A C 1
ATOM 1560 O O . LEU A 1 184 ? 3.501 4.424 -8.290 1.00 85.12 184 LEU A O 1
ATOM 1564 N N . SER A 1 185 ? 1.992 5.012 -6.748 1.00 85.19 185 SER A N 1
ATOM 1565 C CA . SER A 1 185 ? 0.862 5.056 -7.683 1.00 85.19 185 SER A CA 1
ATOM 1566 C C . SER A 1 185 ? 1.066 6.079 -8.810 1.00 85.19 185 SER A C 1
ATOM 1568 O O . SER A 1 185 ? 0.729 5.817 -9.966 1.00 85.19 185 SER A O 1
ATOM 1570 N N . LYS A 1 186 ? 1.645 7.249 -8.506 1.00 81.81 186 LYS A N 1
ATOM 1571 C CA . LYS A 1 186 ? 1.987 8.259 -9.521 1.00 81.81 186 LYS A CA 1
ATOM 1572 C C . LYS A 1 186 ? 3.090 7.774 -10.460 1.00 81.81 186 LYS A C 1
ATOM 1574 O O . LYS A 1 186 ? 3.008 8.068 -11.647 1.00 81.81 186 LYS A O 1
ATOM 1579 N N . ILE A 1 187 ? 4.079 7.037 -9.953 1.00 77.44 187 ILE A N 1
ATOM 1580 C CA . ILE A 1 187 ? 5.139 6.436 -10.775 1.00 77.44 187 ILE A CA 1
ATOM 1581 C C . ILE A 1 187 ? 4.542 5.417 -11.752 1.00 77.44 187 ILE A C 1
ATOM 1583 O O . ILE A 1 187 ? 4.857 5.473 -12.938 1.00 77.44 187 ILE A O 1
ATOM 1587 N N . GLY A 1 188 ? 3.635 4.552 -11.283 1.00 76.62 188 GLY A N 1
ATOM 1588 C CA . GLY A 1 188 ? 2.911 3.606 -12.141 1.00 76.62 188 GLY A CA 1
ATOM 1589 C C . GLY A 1 188 ? 2.139 4.311 -13.260 1.00 76.62 188 GLY A C 1
ATOM 1590 O O . GLY A 1 188 ? 2.369 4.037 -14.433 1.00 76.62 188 GLY A O 1
ATOM 1591 N N . ARG A 1 189 ? 1.328 5.324 -12.923 1.00 76.25 189 ARG A N 1
ATOM 1592 C CA . ARG A 1 189 ? 0.628 6.130 -13.942 1.00 76.25 189 ARG A CA 1
ATOM 1593 C C . ARG A 1 189 ? 1.583 6.817 -14.913 1.00 76.25 189 ARG A C 1
ATOM 1595 O O . ARG A 1 189 ? 1.333 6.824 -16.110 1.00 76.25 189 ARG A O 1
ATOM 1602 N N . ALA A 1 190 ? 2.696 7.361 -14.423 1.00 72.50 190 ALA A N 1
ATOM 1603 C CA . ALA A 1 190 ? 3.704 7.970 -15.285 1.00 72.50 190 ALA A CA 1
ATOM 1604 C C . ALA A 1 190 ? 4.333 6.954 -16.252 1.00 72.50 190 ALA A C 1
ATOM 1606 O O . ALA A 1 190 ? 4.719 7.339 -17.352 1.00 72.50 190 ALA A O 1
ATOM 1607 N N . LEU A 1 191 ? 4.431 5.674 -15.877 1.00 74.75 191 LEU A N 1
ATOM 1608 C CA . LEU A 1 191 ? 4.880 4.600 -16.763 1.00 74.75 191 LEU A CA 1
ATOM 1609 C C . LEU A 1 191 ? 3.845 4.299 -17.865 1.00 74.75 191 LEU A C 1
ATOM 1611 O O . LEU A 1 191 ? 4.226 4.114 -19.027 1.00 74.75 191 LEU A O 1
ATOM 1615 N N . ASP A 1 192 ? 2.557 4.308 -17.518 1.00 71.88 192 ASP A N 1
ATOM 1616 C CA . ASP A 1 192 ? 1.444 4.087 -18.449 1.00 71.88 192 ASP A CA 1
ATOM 1617 C C . ASP A 1 192 ? 1.272 5.254 -19.434 1.00 71.88 192 ASP A C 1
ATOM 1619 O O . ASP A 1 192 ? 1.227 5.048 -20.653 1.00 71.88 192 ASP A O 1
ATOM 1623 N N . ASP A 1 193 ? 1.263 6.484 -18.911 1.00 65.94 193 ASP A N 1
ATOM 1624 C CA . ASP A 1 193 ? 1.023 7.734 -19.641 1.00 65.94 193 ASP A CA 1
ATOM 1625 C C . ASP A 1 193 ? 2.190 8.155 -20.542 1.00 65.94 193 ASP A C 1
ATOM 1627 O O . ASP A 1 193 ? 2.026 9.036 -21.393 1.00 65.94 193 ASP A O 1
ATOM 1631 N N . ASN A 1 194 ? 3.374 7.549 -20.392 1.00 64.44 194 ASN A N 1
ATOM 1632 C CA . ASN A 1 194 ? 4.542 7.899 -21.194 1.00 64.44 194 ASN A CA 1
ATOM 1633 C C . ASN A 1 194 ? 4.383 7.429 -22.649 1.00 64.44 194 ASN A C 1
ATOM 1635 O O . ASN A 1 194 ? 4.857 6.364 -23.053 1.00 64.44 194 ASN A O 1
ATOM 1639 N N . LYS A 1 195 ? 3.685 8.248 -23.441 1.00 55.62 195 LYS A N 1
ATOM 1640 C CA . LYS A 1 195 ? 3.476 8.084 -24.886 1.00 55.62 195 LYS A CA 1
ATOM 1641 C C . LYS A 1 195 ? 4.680 8.554 -25.715 1.00 55.62 195 LYS A C 1
ATOM 1643 O O . LYS A 1 195 ? 4.715 8.288 -26.911 1.00 55.62 195 LYS A O 1
ATOM 1648 N N . GLN A 1 196 ? 5.656 9.238 -25.108 1.00 48.62 196 GLN A N 1
ATOM 1649 C CA . GLN A 1 196 ? 6.774 9.906 -25.792 1.00 48.62 196 GLN A CA 1
ATOM 1650 C C . GLN A 1 196 ? 8.098 9.131 -25.689 1.00 48.62 196 GLN A C 1
ATOM 1652 O O . GLN A 1 196 ? 9.121 9.666 -25.281 1.00 48.62 196 GLN A O 1
ATOM 1657 N N . ASN A 1 197 ? 8.086 7.893 -26.188 1.00 57.59 197 ASN A N 1
ATOM 1658 C CA . ASN A 1 197 ? 9.253 7.050 -26.500 1.00 57.59 197 ASN A CA 1
ATOM 1659 C C . ASN A 1 197 ? 9.632 6.019 -25.426 1.00 57.59 197 ASN A C 1
ATOM 1661 O O . ASN A 1 197 ? 9.514 6.223 -24.217 1.00 57.59 197 ASN A O 1
ATOM 1665 N N . CYS A 1 198 ? 10.126 4.877 -25.915 1.00 61.75 198 CYS A N 1
ATOM 1666 C CA . CYS A 1 198 ? 10.592 3.736 -25.127 1.00 61.75 198 CYS A CA 1
ATOM 1667 C C . CYS A 1 198 ? 11.582 4.116 -24.013 1.00 61.75 198 CYS A C 1
ATOM 1669 O O . CYS A 1 198 ? 11.585 3.467 -22.971 1.00 61.75 198 CYS A O 1
ATOM 1671 N N . ASP A 1 199 ? 12.351 5.191 -24.180 1.00 67.94 199 ASP A N 1
ATOM 1672 C CA . ASP A 1 199 ? 13.375 5.633 -23.229 1.00 67.94 199 ASP A CA 1
ATOM 1673 C C . ASP A 1 199 ? 12.804 6.180 -21.919 1.00 67.94 199 ASP A C 1
ATOM 1675 O O . ASP A 1 199 ? 13.348 5.913 -20.848 1.00 67.94 199 ASP A O 1
ATOM 1679 N N . GLY A 1 200 ? 11.662 6.871 -21.962 1.00 73.44 200 GLY A N 1
ATOM 1680 C CA . GLY A 1 200 ? 11.000 7.352 -20.751 1.00 73.44 200 GLY A CA 1
ATOM 1681 C C . GLY A 1 200 ? 10.477 6.200 -19.889 1.00 73.44 200 GLY A C 1
ATOM 1682 O O . GLY A 1 200 ? 10.698 6.181 -18.676 1.00 73.44 200 GLY A O 1
ATOM 1683 N N . LYS A 1 201 ? 9.865 5.193 -20.532 1.00 78.25 201 LYS A N 1
ATOM 1684 C CA . LYS A 1 201 ? 9.444 3.951 -19.866 1.00 78.25 201 LYS A CA 1
ATOM 1685 C C . LYS A 1 201 ? 10.640 3.168 -19.345 1.00 78.25 201 LYS A C 1
ATOM 1687 O O . LYS A 1 201 ? 10.624 2.742 -18.194 1.00 78.25 201 LYS A O 1
ATOM 1692 N N . ARG A 1 202 ? 11.696 3.042 -20.159 1.00 84.25 202 ARG A N 1
ATOM 1693 C CA . ARG A 1 202 ? 12.932 2.354 -19.775 1.00 84.25 202 ARG A CA 1
ATOM 1694 C C . ARG A 1 202 ? 13.536 2.963 -18.520 1.00 84.25 202 ARG A C 1
ATOM 1696 O O . ARG A 1 202 ? 13.830 2.225 -17.587 1.00 84.25 202 ARG A O 1
ATOM 1703 N N . ARG A 1 203 ? 13.657 4.292 -18.481 1.00 84.19 203 ARG A N 1
ATOM 1704 C CA . ARG A 1 203 ? 14.229 5.043 -17.360 1.00 84.19 203 ARG A CA 1
ATOM 1705 C C . ARG A 1 203 ? 13.413 4.893 -16.081 1.00 84.19 203 ARG A C 1
ATOM 1707 O O . ARG A 1 203 ? 13.992 4.584 -15.048 1.00 84.19 203 ARG A O 1
ATOM 1714 N N . VAL A 1 204 ? 12.094 5.084 -16.131 1.00 84.75 204 VAL A N 1
ATOM 1715 C CA . VAL A 1 204 ? 11.248 4.947 -14.931 1.00 84.75 204 VAL A CA 1
ATOM 1716 C C . VAL A 1 204 ? 11.278 3.510 -14.414 1.00 84.75 204 VAL A C 1
ATOM 1718 O O . VAL A 1 204 ? 11.547 3.290 -13.238 1.00 84.75 204 VAL A O 1
ATOM 1721 N N . LEU A 1 205 ? 11.090 2.532 -15.305 1.00 86.81 205 LEU A N 1
ATOM 1722 C CA . LEU A 1 205 ? 11.130 1.117 -14.942 1.00 86.81 205 LEU A CA 1
ATOM 1723 C C . LEU A 1 205 ? 12.516 0.697 -14.434 1.00 86.81 205 LEU A C 1
ATOM 1725 O O . LEU A 1 205 ? 12.591 -0.146 -13.548 1.00 86.81 205 LEU A O 1
ATOM 1729 N N . SER A 1 206 ? 13.601 1.313 -14.928 1.00 89.38 206 SER A N 1
ATOM 1730 C CA . SER A 1 206 ? 14.972 0.984 -14.514 1.00 89.38 206 SER A CA 1
ATOM 1731 C C . SER A 1 206 ? 15.161 1.057 -13.004 1.00 89.38 206 SER A C 1
ATOM 1733 O O . SER A 1 206 ? 15.860 0.203 -12.485 1.00 89.38 206 SER A O 1
ATOM 1735 N N . ILE A 1 207 ? 14.473 1.981 -12.315 1.00 86.06 207 ILE A N 1
ATOM 1736 C CA . ILE A 1 207 ? 14.560 2.206 -10.861 1.00 86.06 207 ILE A CA 1
ATOM 1737 C C . ILE A 1 207 ? 14.284 0.929 -10.060 1.00 86.06 207 ILE A C 1
ATOM 1739 O O . ILE A 1 207 ? 14.940 0.692 -9.056 1.00 86.06 207 ILE A O 1
ATOM 1743 N N . ILE A 1 208 ? 13.325 0.120 -10.512 1.00 88.62 208 ILE A N 1
ATOM 1744 C CA . ILE A 1 208 ? 12.864 -1.083 -9.804 1.00 88.62 208 ILE A CA 1
ATOM 1745 C C . ILE A 1 208 ? 13.155 -2.372 -10.581 1.00 88.62 208 ILE A C 1
ATOM 1747 O O . ILE A 1 208 ? 12.828 -3.461 -10.122 1.00 88.62 208 ILE A O 1
ATOM 1751 N N . ALA A 1 209 ? 13.725 -2.273 -11.786 1.00 88.88 209 ALA A N 1
ATOM 1752 C CA . ALA A 1 209 ? 13.772 -3.396 -12.716 1.00 88.88 209 ALA A CA 1
ATOM 1753 C C . ALA A 1 209 ? 14.608 -4.577 -12.205 1.00 88.88 209 ALA A C 1
ATOM 1755 O O . ALA A 1 209 ? 14.316 -5.712 -12.586 1.00 88.88 209 ALA A O 1
ATOM 1756 N N . ASP A 1 210 ? 15.644 -4.325 -11.402 1.00 90.62 210 ASP A N 1
ATOM 1757 C CA . ASP A 1 210 ? 16.525 -5.362 -10.850 1.00 90.62 210 ASP A CA 1
ATOM 1758 C C . ASP A 1 210 ? 16.009 -5.956 -9.520 1.00 90.62 210 ASP A C 1
ATOM 1760 O O . ASP A 1 210 ? 16.414 -7.062 -9.174 1.00 90.62 210 ASP A O 1
ATOM 1764 N N . GLU A 1 211 ? 15.063 -5.294 -8.841 1.00 90.31 211 GLU A N 1
ATOM 1765 C CA . GLU A 1 211 ? 14.493 -5.732 -7.548 1.00 90.31 211 GLU A CA 1
ATOM 1766 C C . GLU A 1 211 ? 13.405 -6.809 -7.693 1.00 90.31 211 GLU A C 1
ATOM 1768 O O . GLU A 1 211 ? 13.126 -7.560 -6.762 1.00 90.31 211 GLU A O 1
ATOM 1773 N N . PHE A 1 212 ? 12.783 -6.906 -8.870 1.00 91.25 212 PHE A N 1
ATOM 1774 C CA . PHE A 1 212 ? 11.681 -7.834 -9.136 1.00 91.25 212 PHE A CA 1
ATOM 1775 C C . PHE A 1 212 ? 12.021 -8.796 -10.272 1.00 91.25 212 PHE A C 1
ATOM 1777 O O . PHE A 1 212 ? 12.806 -8.484 -11.175 1.00 91.25 212 PHE A O 1
ATOM 1784 N N . SER A 1 213 ? 11.405 -9.977 -10.279 1.00 92.00 213 SER A N 1
ATOM 1785 C CA . SER A 1 213 ? 11.540 -10.919 -11.389 1.00 92.00 213 SER A CA 1
ATOM 1786 C C . SER A 1 213 ? 10.873 -10.391 -12.667 1.00 92.00 213 SER A C 1
ATOM 1788 O O . SER A 1 213 ? 9.984 -9.538 -12.640 1.00 92.00 213 SER A O 1
ATOM 1790 N N . TYR A 1 214 ? 11.269 -10.942 -13.822 1.00 91.00 214 TYR A N 1
ATOM 1791 C CA . TYR A 1 214 ? 10.614 -10.614 -15.094 1.00 91.00 214 TYR A CA 1
ATOM 1792 C C . TYR A 1 214 ? 9.107 -10.892 -15.045 1.00 91.00 214 TYR A C 1
ATOM 1794 O O . TYR A 1 214 ? 8.333 -10.052 -15.483 1.00 91.00 214 TYR A O 1
ATOM 1802 N N . SER A 1 215 ? 8.697 -12.031 -14.476 1.00 90.94 215 SER A N 1
ATOM 1803 C CA . SER A 1 215 ? 7.288 -12.435 -14.424 1.00 90.94 215 SER A CA 1
ATOM 1804 C C . SER A 1 215 ? 6.438 -11.476 -13.591 1.00 90.94 215 SER A C 1
ATOM 1806 O O . SER A 1 215 ? 5.307 -11.175 -13.970 1.00 90.94 215 SER A O 1
ATOM 1808 N N . GLU A 1 216 ? 6.968 -10.995 -12.464 1.00 88.81 216 GLU A N 1
ATOM 1809 C CA . GLU A 1 216 ? 6.272 -10.037 -11.599 1.00 88.81 216 GLU A CA 1
ATOM 1810 C C . GLU A 1 216 ? 6.087 -8.696 -12.304 1.00 88.81 216 GLU A C 1
ATOM 1812 O O . GLU A 1 216 ? 4.981 -8.164 -12.321 1.00 88.81 216 GLU A O 1
ATOM 1817 N N . LEU A 1 217 ? 7.135 -8.174 -12.947 1.00 89.00 217 LEU A N 1
ATOM 1818 C CA . LEU A 1 217 ? 7.055 -6.913 -13.687 1.00 89.00 217 LEU A CA 1
ATOM 1819 C C . LEU A 1 217 ? 6.129 -7.025 -14.909 1.00 89.00 217 LEU A C 1
ATOM 1821 O O . LEU A 1 217 ? 5.326 -6.125 -15.144 1.00 89.00 217 LEU A O 1
ATOM 1825 N N . GLU A 1 218 ? 6.198 -8.132 -15.658 1.00 88.94 218 GLU A N 1
ATOM 1826 C CA . GLU A 1 218 ? 5.321 -8.401 -16.809 1.00 88.94 218 GLU A CA 1
ATOM 1827 C C . GLU A 1 218 ? 3.846 -8.415 -16.388 1.00 88.94 218 GLU A C 1
ATOM 1829 O O . GLU A 1 218 ? 3.019 -7.754 -17.014 1.00 88.94 218 GLU A O 1
ATOM 1834 N N . THR A 1 219 ? 3.525 -9.125 -15.305 1.00 84.88 219 THR A N 1
ATOM 1835 C CA . THR A 1 219 ? 2.138 -9.317 -14.856 1.00 84.88 219 THR A CA 1
ATOM 1836 C C . THR A 1 219 ? 1.583 -8.075 -14.162 1.00 84.88 219 THR A C 1
ATOM 1838 O O . THR A 1 219 ? 0.459 -7.667 -14.441 1.00 84.88 219 THR A O 1
ATOM 1841 N N . ASN A 1 220 ? 2.368 -7.452 -13.278 1.00 83.44 220 ASN A N 1
ATOM 1842 C CA . ASN A 1 220 ? 1.878 -6.384 -12.403 1.00 83.44 220 ASN A CA 1
ATOM 1843 C C . ASN A 1 220 ? 1.922 -4.998 -13.058 1.00 83.44 220 ASN A C 1
ATOM 1845 O O . ASN A 1 220 ? 1.107 -4.146 -12.717 1.00 83.44 220 ASN A O 1
ATOM 1849 N N . LEU A 1 221 ? 2.866 -4.755 -13.975 1.00 82.62 221 LEU A N 1
ATOM 1850 C CA . LEU A 1 221 ? 3.021 -3.460 -14.657 1.00 82.62 221 LEU A CA 1
ATOM 1851 C C . LEU A 1 221 ? 2.634 -3.514 -16.138 1.00 82.62 221 LEU A C 1
ATOM 1853 O O . LEU A 1 221 ? 2.742 -2.503 -16.828 1.00 82.62 221 LEU A O 1
ATOM 1857 N N . ASN A 1 222 ? 2.217 -4.680 -16.645 1.00 83.50 222 ASN A N 1
ATOM 1858 C CA . ASN A 1 222 ? 1.845 -4.886 -18.046 1.00 83.50 222 ASN A CA 1
ATOM 1859 C C . ASN A 1 222 ? 2.924 -4.392 -19.037 1.00 83.50 222 ASN A C 1
ATOM 1861 O O . ASN A 1 222 ? 2.636 -3.794 -20.079 1.00 83.50 222 ASN A O 1
ATOM 1865 N N . VAL A 1 223 ? 4.198 -4.610 -18.696 1.00 83.56 223 VAL A N 1
ATOM 1866 C CA . VAL A 1 223 ? 5.352 -4.231 -19.523 1.00 83.56 223 VAL A CA 1
ATOM 1867 C C . VAL A 1 223 ? 5.929 -5.449 -20.235 1.00 83.56 223 VAL A C 1
ATOM 1869 O O . VAL A 1 223 ? 6.076 -6.519 -19.659 1.00 83.56 223 VAL A O 1
ATOM 1872 N N . GLY A 1 224 ? 6.302 -5.293 -21.506 1.00 87.31 224 GLY A N 1
ATOM 1873 C CA . GLY A 1 224 ? 6.915 -6.385 -22.264 1.00 87.31 224 GLY A CA 1
ATOM 1874 C C . GLY A 1 224 ? 8.334 -6.722 -21.789 1.00 87.31 224 GLY A C 1
ATOM 1875 O O . GLY A 1 224 ? 9.102 -5.830 -21.414 1.00 87.31 224 GLY A O 1
ATOM 1876 N N . ARG A 1 225 ? 8.725 -7.999 -21.919 1.00 90.00 225 ARG A N 1
ATOM 1877 C CA . ARG A 1 225 ? 10.067 -8.518 -21.581 1.00 90.00 225 ARG A CA 1
ATOM 1878 C C . ARG A 1 225 ? 11.218 -7.665 -22.094 1.00 90.00 225 ARG A C 1
ATOM 1880 O O . ARG A 1 225 ? 12.186 -7.411 -21.382 1.00 90.00 225 ARG A O 1
ATOM 1887 N N . HIS A 1 226 ? 11.112 -7.237 -23.350 1.00 89.56 226 HIS A N 1
ATOM 1888 C CA . HIS A 1 226 ? 12.120 -6.411 -24.001 1.00 89.56 226 HIS A CA 1
ATOM 1889 C C . HIS A 1 226 ? 12.308 -5.078 -23.264 1.00 89.56 226 HIS A C 1
ATOM 1891 O O . HIS A 1 226 ? 13.436 -4.677 -23.008 1.00 89.56 226 HIS A O 1
ATOM 1897 N N . THR A 1 227 ? 11.220 -4.425 -22.849 1.00 88.25 227 THR A N 1
ATOM 1898 C CA . THR A 1 227 ? 11.277 -3.168 -22.091 1.00 88.25 227 THR A CA 1
ATOM 1899 C C . THR A 1 227 ? 11.976 -3.362 -20.750 1.00 88.25 227 THR A C 1
ATOM 1901 O O . THR A 1 227 ? 12.841 -2.561 -20.416 1.00 88.25 227 THR A O 1
ATOM 1904 N N . ILE A 1 228 ? 11.676 -4.447 -20.027 1.00 90.12 228 ILE A N 1
ATOM 1905 C CA . ILE A 1 228 ? 12.355 -4.782 -18.763 1.00 90.12 228 ILE A CA 1
ATOM 1906 C C . ILE A 1 228 ? 13.854 -4.998 -18.998 1.00 90.12 228 ILE A C 1
ATOM 1908 O O . ILE A 1 228 ? 14.685 -4.448 -18.277 1.00 90.12 228 ILE A O 1
ATOM 1912 N N . SER A 1 229 ? 14.214 -5.768 -20.028 1.00 91.44 229 SER A N 1
ATOM 1913 C CA . SER A 1 229 ? 15.617 -6.034 -20.360 1.00 91.44 229 SER A CA 1
ATOM 1914 C C . SER A 1 229 ? 16.380 -4.741 -20.655 1.00 91.44 229 SER A C 1
ATOM 1916 O O . SER A 1 229 ? 17.458 -4.510 -20.108 1.00 91.44 229 SER A O 1
ATOM 1918 N N . GLU A 1 230 ? 15.792 -3.863 -21.464 1.00 88.56 230 GLU A N 1
ATOM 1919 C CA . GLU A 1 230 ? 16.381 -2.573 -21.813 1.00 88.56 230 GLU A CA 1
ATOM 1920 C C . GLU A 1 230 ? 16.451 -1.619 -20.613 1.00 88.56 230 GLU A C 1
ATOM 1922 O O . GLU A 1 230 ? 17.439 -0.906 -20.465 1.00 88.56 230 GLU A O 1
ATOM 1927 N N . SER A 1 231 ? 15.467 -1.643 -19.710 1.00 89.38 231 SER A N 1
ATOM 1928 C CA . SER A 1 231 ? 15.510 -0.912 -18.438 1.00 89.38 231 SER A CA 1
ATOM 1929 C C . SER A 1 231 ? 16.672 -1.336 -17.550 1.00 89.38 231 SER A C 1
ATOM 1931 O O . SER A 1 231 ? 17.358 -0.480 -16.997 1.00 89.38 231 SER A O 1
ATOM 1933 N N . ARG A 1 232 ? 16.927 -2.642 -17.431 1.00 92.62 232 ARG A N 1
ATOM 1934 C CA . ARG A 1 232 ? 18.067 -3.154 -16.654 1.00 92.62 232 ARG A CA 1
ATOM 1935 C C . ARG A 1 232 ? 19.396 -2.761 -17.286 1.00 92.62 232 ARG A C 1
ATOM 1937 O O . ARG A 1 232 ? 20.314 -2.337 -16.591 1.00 92.62 232 ARG A O 1
ATOM 1944 N N . LYS A 1 233 ? 19.508 -2.847 -18.617 1.00 89.38 233 LYS A N 1
ATOM 1945 C CA . LYS A 1 233 ? 20.695 -2.345 -19.332 1.00 89.38 233 LYS A CA 1
ATOM 1946 C C . LYS A 1 233 ? 20.892 -0.850 -19.090 1.00 89.38 233 LYS A C 1
ATOM 1948 O O . LYS A 1 233 ? 22.009 -0.429 -18.809 1.00 89.38 233 LYS A O 1
ATOM 1953 N N . HIS A 1 234 ? 19.813 -0.068 -19.139 1.00 87.00 234 HIS A N 1
ATOM 1954 C CA . HIS A 1 234 ? 19.850 1.363 -18.845 1.00 87.00 234 HIS A CA 1
ATOM 1955 C C . HIS A 1 234 ? 20.373 1.641 -17.437 1.00 87.00 234 HIS A C 1
ATOM 1957 O O . HIS A 1 234 ? 21.281 2.454 -17.305 1.00 87.00 234 HIS A O 1
ATOM 1963 N N . ALA A 1 235 ? 19.864 0.947 -16.411 1.00 87.50 235 ALA A N 1
ATOM 1964 C CA . ALA A 1 235 ? 20.337 1.100 -15.032 1.00 87.50 235 ALA A CA 1
ATOM 1965 C C . ALA A 1 235 ? 21.842 0.832 -14.907 1.00 87.50 235 ALA A C 1
ATOM 1967 O O . ALA A 1 235 ? 22.554 1.586 -14.254 1.00 87.50 235 ALA A O 1
ATOM 1968 N N . ARG A 1 236 ? 22.347 -0.203 -15.585 1.00 87.50 236 ARG A N 1
ATOM 1969 C CA . ARG A 1 236 ? 23.772 -0.568 -15.545 1.00 87.50 236 ARG A CA 1
ATOM 1970 C C . ARG A 1 236 ? 24.678 0.451 -16.231 1.00 87.50 236 ARG A C 1
ATOM 1972 O O . ARG A 1 236 ? 25.808 0.631 -15.796 1.00 87.50 236 ARG A O 1
ATOM 1979 N N . ILE A 1 237 ? 24.205 1.081 -17.308 1.00 84.88 237 ILE A N 1
ATOM 1980 C CA . ILE A 1 237 ? 25.002 2.024 -18.108 1.00 84.88 237 ILE A CA 1
ATOM 1981 C C . ILE A 1 237 ? 24.910 3.447 -17.547 1.00 84.88 237 ILE A C 1
ATOM 1983 O O . ILE A 1 237 ? 25.919 4.136 -17.449 1.00 84.88 237 ILE A O 1
ATOM 1987 N N . ASN A 1 238 ? 23.704 3.893 -17.189 1.00 81.69 238 ASN A N 1
ATOM 1988 C CA . ASN A 1 238 ? 23.417 5.289 -16.855 1.00 81.69 238 ASN A CA 1
ATOM 1989 C C . ASN A 1 238 ? 23.118 5.514 -15.365 1.00 81.69 238 ASN A C 1
ATOM 1991 O O . ASN A 1 238 ? 23.021 6.662 -14.949 1.00 81.69 238 ASN A O 1
ATOM 1995 N N . SER A 1 239 ? 23.023 4.461 -14.548 1.00 81.19 239 SER A N 1
ATOM 1996 C CA . SER A 1 239 ? 22.431 4.459 -13.196 1.00 81.19 239 SER A CA 1
ATOM 1997 C C . SER A 1 239 ? 20.897 4.509 -13.186 1.00 81.19 239 SER A C 1
ATOM 1999 O O . SER A 1 239 ? 20.239 4.951 -14.133 1.00 81.19 239 SER A O 1
ATOM 2001 N N . TYR A 1 240 ? 20.314 4.024 -12.088 1.00 83.69 240 TYR A N 1
ATOM 2002 C CA . TYR A 1 240 ? 18.870 3.926 -11.869 1.00 83.69 240 TYR A CA 1
ATOM 2003 C C . TYR A 1 240 ? 18.159 5.273 -12.052 1.00 83.69 240 TYR A C 1
ATOM 2005 O O . TYR A 1 240 ? 18.475 6.255 -11.384 1.00 83.69 240 TYR A O 1
ATOM 2013 N N . GLY A 1 241 ? 17.186 5.329 -12.965 1.00 79.75 241 GLY A N 1
ATOM 2014 C CA . GLY A 1 241 ? 16.355 6.518 -13.188 1.00 79.75 241 GLY A CA 1
ATOM 2015 C C . GLY A 1 241 ? 17.066 7.718 -13.829 1.00 79.75 241 GLY A C 1
ATOM 2016 O O . GLY A 1 241 ? 16.420 8.743 -14.057 1.00 79.75 241 GLY A O 1
ATOM 2017 N N . ALA A 1 242 ? 18.354 7.613 -14.164 1.00 79.19 242 ALA A N 1
ATOM 2018 C CA . ALA A 1 242 ? 19.118 8.726 -14.714 1.00 79.19 242 ALA A CA 1
ATOM 2019 C C . ALA A 1 242 ? 18.685 9.077 -16.152 1.00 79.19 242 ALA A C 1
ATOM 2021 O O . ALA A 1 242 ? 18.340 8.178 -16.932 1.00 79.19 242 ALA A O 1
ATOM 2022 N N . PRO A 1 243 ? 18.678 10.370 -16.536 1.00 75.25 243 PRO A N 1
ATOM 2023 C CA . PRO A 1 243 ? 18.523 10.761 -17.934 1.00 75.25 243 PRO A CA 1
ATOM 2024 C C . PRO A 1 243 ? 19.681 10.218 -18.783 1.00 75.25 243 PRO A C 1
ATOM 2026 O O . PRO A 1 243 ? 20.780 9.996 -18.278 1.00 75.25 243 PRO A O 1
ATOM 2029 N N . LEU A 1 244 ? 19.433 10.011 -20.079 1.00 66.06 244 LEU A N 1
ATOM 2030 C CA . LEU A 1 244 ? 20.509 9.715 -21.024 1.00 66.06 244 LEU A CA 1
ATOM 2031 C C . LEU A 1 244 ? 21.489 10.891 -21.048 1.00 66.06 244 LEU A C 1
ATOM 2033 O O . LEU A 1 244 ? 21.062 12.047 -21.056 1.00 66.06 244 LEU A O 1
ATOM 2037 N N . LEU A 1 245 ? 22.787 10.590 -21.083 1.00 66.31 245 LEU A N 1
ATOM 2038 C CA . LEU A 1 245 ? 23.809 11.597 -21.354 1.00 66.31 245 LEU A CA 1
ATOM 2039 C C . LEU A 1 245 ? 23.504 12.236 -22.715 1.00 66.31 245 LEU A C 1
ATOM 2041 O O . LEU A 1 245 ? 23.344 11.522 -23.710 1.00 66.31 245 LEU A O 1
ATOM 2045 N N . GLU A 1 246 ? 23.384 13.566 -22.760 1.00 60.91 246 GLU A N 1
ATOM 2046 C CA . GLU A 1 246 ? 23.195 14.282 -24.021 1.00 60.91 246 GLU A CA 1
ATOM 2047 C C . GLU A 1 246 ? 24.371 13.959 -24.942 1.00 60.91 246 GLU A C 1
ATOM 2049 O O . GLU A 1 246 ? 25.528 14.253 -24.632 1.00 60.91 246 GLU A O 1
ATOM 2054 N N . LYS A 1 247 ? 24.085 13.307 -26.075 1.00 58.34 247 LYS A N 1
ATOM 2055 C CA . LYS A 1 247 ? 25.125 13.033 -27.063 1.00 58.34 247 LYS A CA 1
ATOM 2056 C C . LYS A 1 247 ? 25.674 14.371 -27.566 1.00 58.34 247 LYS A C 1
ATOM 2058 O O . LYS A 1 247 ? 24.877 15.230 -27.952 1.00 58.34 247 LYS A O 1
ATOM 2063 N N . PRO A 1 248 ? 27.005 14.557 -27.619 1.00 54.22 248 PRO A N 1
ATOM 2064 C CA . PRO A 1 248 ? 27.569 15.760 -28.205 1.00 54.22 248 PRO A CA 1
ATOM 2065 C C . PRO A 1 248 ? 27.118 15.871 -29.665 1.00 54.22 248 PRO A C 1
ATOM 2067 O O . PRO A 1 248 ? 27.177 14.904 -30.426 1.00 54.22 248 PRO A O 1
ATOM 2070 N N . VAL A 1 249 ? 26.653 17.055 -30.062 1.00 60.56 249 VAL A N 1
ATOM 2071 C CA . VAL A 1 249 ? 26.220 17.314 -31.439 1.00 60.56 249 VAL A CA 1
ATOM 2072 C C . VAL A 1 249 ? 27.451 17.343 -32.347 1.00 60.56 249 VAL A C 1
ATOM 2074 O O . VAL A 1 249 ? 28.198 18.324 -32.387 1.00 60.56 249 VAL A O 1
ATOM 2077 N N . ILE A 1 250 ? 27.677 16.254 -33.083 1.00 61.16 250 ILE A N 1
ATOM 2078 C CA . ILE A 1 250 ? 28.797 16.141 -34.022 1.00 61.16 250 ILE A CA 1
ATOM 2079 C C . ILE A 1 250 ? 28.476 16.953 -35.281 1.00 61.16 250 ILE A C 1
ATOM 2081 O O . ILE A 1 250 ? 27.638 16.565 -36.094 1.00 61.16 250 ILE A O 1
ATOM 2085 N N . HIS A 1 251 ? 29.182 18.065 -35.475 1.00 57.62 251 HIS A N 1
ATOM 2086 C CA . HIS A 1 251 ? 29.110 18.851 -36.704 1.00 57.62 251 HIS A CA 1
ATOM 2087 C C . HIS A 1 251 ? 30.124 18.306 -37.714 1.00 57.62 251 HIS A C 1
ATOM 2089 O O . HIS A 1 251 ? 31.331 18.493 -37.561 1.00 57.62 251 HIS A O 1
ATOM 2095 N N . ARG A 1 252 ? 29.649 17.620 -38.760 1.00 58.56 252 ARG A N 1
ATOM 2096 C CA . ARG A 1 252 ? 30.505 17.191 -39.876 1.00 58.56 252 ARG A CA 1
ATOM 2097 C C . ARG A 1 252 ? 30.713 18.368 -40.828 1.00 58.56 252 ARG A C 1
ATOM 2099 O O . ARG A 1 252 ? 29.777 18.803 -41.493 1.00 58.56 252 ARG A O 1
ATOM 2106 N N . ILE A 1 253 ? 31.935 18.886 -40.896 1.00 64.56 253 ILE A N 1
ATOM 2107 C CA . ILE A 1 253 ? 32.300 19.941 -41.847 1.00 64.56 253 ILE A CA 1
ATOM 2108 C C . ILE A 1 253 ? 32.602 19.286 -43.199 1.00 64.56 253 ILE A C 1
ATOM 2110 O O . ILE A 1 253 ? 33.451 18.400 -43.284 1.00 64.56 253 ILE A O 1
ATOM 2114 N N . LYS A 1 254 ? 31.921 19.723 -44.266 1.00 70.62 254 LYS A N 1
ATOM 2115 C CA . LYS A 1 254 ? 32.234 19.286 -45.634 1.00 70.62 254 LYS A CA 1
ATOM 2116 C C . LYS A 1 254 ? 33.631 19.785 -46.016 1.00 70.62 254 LYS A C 1
ATOM 2118 O O . LYS A 1 254 ? 33.952 20.954 -45.799 1.00 70.62 254 LYS A O 1
ATOM 2123 N N . LEU A 1 255 ? 34.458 18.909 -46.586 1.00 70.56 255 LEU A N 1
ATOM 2124 C CA . LEU A 1 255 ? 35.791 19.292 -47.052 1.00 70.56 255 LEU A CA 1
ATOM 2125 C C . LEU A 1 255 ? 35.682 20.363 -48.151 1.00 70.56 255 LEU A C 1
ATOM 2127 O O . LEU A 1 255 ? 34.876 20.233 -49.072 1.00 70.56 255 LEU A O 1
ATOM 2131 N N . LYS A 1 256 ? 36.494 21.420 -48.034 1.00 79.06 256 LYS A N 1
ATOM 2132 C CA . LYS A 1 256 ? 36.652 22.457 -49.061 1.00 79.06 256 LYS A CA 1
ATOM 2133 C C . LYS A 1 256 ? 37.258 21.859 -50.331 1.00 79.06 256 LYS A C 1
ATOM 2135 O O . LYS A 1 256 ? 38.019 20.900 -50.261 1.00 79.06 256 LYS A O 1
ATOM 2140 N N . GLU A 1 257 ? 36.973 22.472 -51.470 1.00 76.69 257 GLU A N 1
ATOM 2141 C CA . GLU A 1 257 ? 37.442 22.025 -52.787 1.00 76.69 257 GLU A CA 1
ATOM 2142 C C . GLU A 1 257 ? 38.975 21.977 -52.892 1.00 76.69 257 GLU A C 1
ATOM 2144 O O . GLU A 1 257 ? 39.532 21.005 -53.390 1.00 76.69 257 GLU A O 1
ATOM 2149 N N . GLU A 1 258 ? 39.669 22.941 -52.281 1.00 76.38 258 GLU A N 1
ATOM 2150 C CA . GLU A 1 258 ? 41.134 22.936 -52.156 1.00 76.38 258 GLU A CA 1
ATOM 2151 C C . GLU A 1 258 ? 41.653 21.670 -51.462 1.00 76.38 258 GLU A C 1
ATOM 2153 O O . GLU A 1 258 ? 42.622 21.062 -51.905 1.00 76.38 258 GLU A O 1
ATOM 2158 N N . MET A 1 259 ? 40.976 21.231 -50.397 1.00 72.62 259 MET A N 1
ATOM 2159 C CA . MET A 1 259 ? 41.341 20.013 -49.676 1.00 72.62 259 MET A CA 1
ATOM 2160 C C . MET A 1 259 ? 41.091 18.759 -50.522 1.00 72.62 259 MET A C 1
ATOM 2162 O O . MET A 1 259 ? 41.869 17.814 -50.436 1.00 72.62 259 MET A O 1
ATOM 2166 N N . LEU A 1 260 ? 40.040 18.747 -51.350 1.00 75.06 260 LEU A N 1
ATOM 2167 C CA . LEU A 1 260 ? 39.760 17.650 -52.287 1.00 75.06 260 LEU A CA 1
ATOM 2168 C C . LEU A 1 260 ? 40.849 17.541 -53.358 1.00 75.06 260 LEU A C 1
ATOM 2170 O O . LEU A 1 260 ? 41.390 16.461 -53.571 1.00 75.06 260 LEU A O 1
ATOM 2174 N N . SER A 1 261 ? 41.224 18.669 -53.961 1.00 77.56 261 SER A N 1
ATOM 2175 C CA . SER A 1 261 ? 42.284 18.721 -54.971 1.00 77.56 261 SER A CA 1
ATOM 2176 C C . SER A 1 261 ? 43.636 18.262 -54.410 1.00 77.56 261 SER A C 1
ATOM 2178 O O . SER A 1 261 ? 44.393 17.559 -55.080 1.00 77.56 261 SER A O 1
ATOM 2180 N N . GLN A 1 262 ? 43.925 18.576 -53.144 1.00 74.06 262 GLN A N 1
ATOM 2181 C CA . GLN A 1 262 ? 45.132 18.085 -52.481 1.00 74.06 262 GLN A CA 1
ATOM 2182 C C . GLN A 1 262 ? 45.118 16.562 -52.264 1.00 74.06 262 GLN A C 1
ATOM 2184 O O . GLN A 1 262 ? 46.164 15.930 -52.405 1.00 74.06 262 GLN A O 1
ATOM 2189 N N . PHE A 1 263 ? 43.961 15.954 -51.969 1.00 74.94 263 PHE A N 1
ATOM 2190 C CA . PHE A 1 263 ? 43.839 14.491 -51.913 1.00 74.94 263 PHE A CA 1
ATOM 2191 C C . PHE A 1 263 ? 44.114 13.848 -53.272 1.00 74.94 263 PHE A C 1
ATOM 2193 O O . PHE A 1 263 ? 44.888 12.897 -53.351 1.00 74.94 263 PHE A O 1
ATOM 2200 N N . GLU A 1 264 ? 43.508 14.372 -54.335 1.00 77.06 264 GLU A N 1
ATOM 2201 C CA . GLU A 1 264 ? 43.700 13.853 -55.693 1.00 77.06 264 GLU A CA 1
ATOM 2202 C C . GLU A 1 264 ? 45.169 13.937 -56.118 1.00 77.06 264 GLU A C 1
ATOM 2204 O O . GLU A 1 264 ? 45.729 12.959 -56.611 1.00 77.06 264 GLU A O 1
ATOM 2209 N N . SER A 1 265 ? 45.827 15.066 -55.841 1.00 78.81 265 SER A N 1
ATOM 2210 C CA . SER A 1 265 ? 47.259 15.251 -56.100 1.00 78.81 265 SER A CA 1
ATOM 2211 C C . SER A 1 265 ? 48.124 14.249 -55.323 1.00 78.81 265 SER A C 1
ATOM 2213 O O . SER A 1 265 ? 49.036 13.638 -55.883 1.00 78.81 265 SER A O 1
ATOM 2215 N N . PHE A 1 266 ? 47.806 14.009 -54.048 1.00 76.31 266 PHE A N 1
ATOM 2216 C CA . PHE A 1 266 ? 48.544 13.071 -53.202 1.00 76.31 266 PHE A CA 1
ATOM 2217 C C . PHE A 1 266 ? 48.451 11.623 -53.691 1.00 76.31 266 PHE A C 1
ATOM 2219 O O . PHE A 1 266 ? 49.469 10.928 -53.719 1.00 76.31 266 PHE A O 1
ATOM 2226 N N . PHE A 1 267 ? 47.260 11.181 -54.104 1.00 75.12 267 PHE A N 1
ATOM 2227 C CA . PHE A 1 267 ? 47.036 9.835 -54.640 1.00 75.12 267 PHE A CA 1
ATOM 2228 C C . PHE A 1 267 ? 47.468 9.675 -56.106 1.00 75.12 267 PHE A C 1
ATOM 2230 O O . PHE A 1 267 ? 47.613 8.550 -56.578 1.00 75.12 267 PHE A O 1
ATOM 2237 N N . ALA A 1 268 ? 47.722 10.767 -56.829 1.00 77.00 268 ALA A N 1
ATOM 2238 C CA . ALA A 1 268 ? 48.324 10.720 -58.161 1.00 77.00 268 ALA A CA 1
ATOM 2239 C C . ALA A 1 268 ? 49.859 10.565 -58.120 1.00 77.00 268 ALA A C 1
ATOM 2241 O O . ALA A 1 268 ? 50.466 10.130 -59.104 1.00 77.00 268 ALA A O 1
ATOM 2242 N N . ASP A 1 269 ? 50.504 10.906 -56.998 1.00 78.69 269 ASP A N 1
ATOM 2243 C CA . ASP A 1 269 ? 51.956 10.819 -56.858 1.00 78.69 269 ASP A CA 1
ATOM 2244 C C . ASP A 1 269 ? 52.420 9.371 -56.618 1.00 78.69 269 ASP A C 1
ATOM 2246 O O . ASP A 1 269 ? 52.193 8.758 -55.569 1.00 78.69 269 ASP A O 1
ATOM 2250 N N . LYS A 1 270 ? 53.174 8.843 -57.589 1.00 76.00 270 LYS A N 1
ATOM 2251 C CA . LYS A 1 270 ? 53.792 7.508 -57.547 1.00 76.00 270 LYS A CA 1
ATOM 2252 C C . LYS A 1 270 ? 54.863 7.347 -56.462 1.00 76.00 270 LYS A C 1
ATOM 2254 O O . LYS A 1 270 ? 55.393 6.252 -56.316 1.00 76.00 270 LYS A O 1
ATOM 2259 N N . ARG A 1 271 ? 55.229 8.412 -55.740 1.00 73.31 271 ARG A N 1
ATOM 2260 C CA . ARG A 1 271 ? 56.083 8.364 -54.536 1.00 73.31 271 ARG A CA 1
ATOM 2261 C C . ARG A 1 271 ? 55.298 8.102 -53.249 1.00 73.31 271 ARG A C 1
ATOM 2263 O O . ARG A 1 271 ? 55.909 7.852 -52.213 1.00 73.31 271 ARG A O 1
ATOM 2270 N N . ASN A 1 272 ? 53.972 8.233 -53.298 1.00 71.38 272 ASN A N 1
ATOM 2271 C CA . ASN A 1 272 ? 53.082 8.067 -52.150 1.00 71.38 272 ASN A CA 1
ATOM 2272 C C . ASN A 1 272 ? 52.250 6.790 -52.273 1.00 71.38 272 ASN A C 1
ATO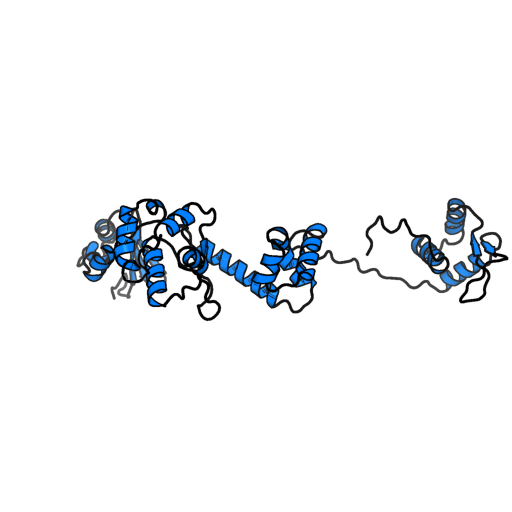M 2274 O O . ASN A 1 272 ? 51.964 6.153 -51.258 1.00 71.38 272 ASN A O 1
ATOM 2278 N N . VAL A 1 273 ? 51.899 6.389 -53.501 1.00 74.81 273 VAL A N 1
ATOM 2279 C CA . VAL A 1 273 ? 51.116 5.180 -53.772 1.00 74.81 273 VAL A CA 1
ATOM 2280 C C . VAL A 1 273 ? 51.666 4.322 -54.910 1.00 74.81 273 VAL A C 1
ATOM 2282 O O . VAL A 1 273 ? 52.270 4.801 -55.866 1.00 74.81 273 VAL A O 1
ATOM 2285 N N . ASN A 1 274 ? 51.392 3.026 -54.812 1.00 75.31 274 ASN A N 1
ATOM 2286 C CA . ASN A 1 274 ? 51.556 2.016 -55.841 1.00 75.31 274 ASN A CA 1
ATOM 2287 C C . ASN A 1 274 ? 50.190 1.578 -56.359 1.00 75.31 274 ASN A C 1
ATOM 2289 O O . ASN A 1 274 ? 49.320 1.204 -55.578 1.00 75.31 274 ASN A O 1
ATOM 2293 N N . MET A 1 275 ? 50.021 1.550 -57.677 1.00 78.62 275 MET A N 1
ATOM 2294 C CA . MET A 1 275 ? 48.845 0.938 -58.292 1.00 78.62 275 MET A CA 1
ATOM 2295 C C . MET A 1 275 ? 48.977 -0.582 -58.272 1.00 78.62 275 MET A C 1
ATOM 2297 O O . MET A 1 275 ? 50.009 -1.130 -58.662 1.00 78.62 275 MET A O 1
ATOM 2301 N N . SER A 1 276 ? 47.918 -1.264 -57.852 1.00 73.06 276 SER A N 1
ATOM 2302 C CA . SER A 1 276 ? 47.819 -2.708 -57.995 1.00 73.06 276 SER A CA 1
ATOM 2303 C C . SER A 1 276 ? 47.766 -3.094 -59.470 1.00 73.06 276 SER A C 1
ATOM 2305 O O . SER A 1 276 ? 46.984 -2.544 -60.239 1.00 73.06 276 SER A O 1
ATOM 2307 N N . SER A 1 277 ? 48.564 -4.079 -59.869 1.00 68.69 277 SER A N 1
ATOM 2308 C CA . SER A 1 277 ? 48.515 -4.637 -61.224 1.00 68.69 277 SER A CA 1
ATOM 2309 C C . SER A 1 277 ? 47.438 -5.714 -61.401 1.00 68.69 277 SER A C 1
ATOM 2311 O O . SER A 1 277 ? 47.203 -6.151 -62.523 1.00 68.69 277 SER A O 1
ATOM 2313 N N . TYR A 1 278 ? 46.799 -6.158 -60.313 1.00 69.25 278 TYR A N 1
ATOM 2314 C CA . TYR A 1 278 ? 45.889 -7.313 -60.314 1.00 69.25 278 TYR A CA 1
ATOM 2315 C C . TYR A 1 278 ? 44.597 -7.110 -59.508 1.00 69.25 278 TYR A C 1
ATOM 2317 O O . TYR A 1 278 ? 43.715 -7.964 -59.563 1.00 69.25 278 TYR A O 1
ATOM 2325 N N . LYS A 1 279 ? 44.463 -6.009 -58.754 1.00 72.00 279 LYS A N 1
ATOM 2326 C CA . LYS A 1 279 ? 43.222 -5.645 -58.051 1.00 72.00 279 LYS A CA 1
ATOM 2327 C C . LYS A 1 279 ? 42.688 -4.316 -58.563 1.00 72.00 279 LYS A C 1
ATOM 2329 O O . LYS A 1 279 ? 43.385 -3.305 -58.512 1.00 72.00 279 LYS A O 1
ATOM 2334 N N . THR A 1 280 ? 41.439 -4.332 -58.996 1.00 73.38 280 THR A N 1
ATOM 2335 C CA . THR A 1 280 ? 40.668 -3.160 -59.411 1.00 73.38 280 THR A CA 1
ATOM 2336 C C . THR A 1 280 ? 39.456 -3.010 -58.500 1.00 73.38 280 THR A C 1
ATOM 2338 O O . THR A 1 280 ? 38.953 -3.996 -57.961 1.00 73.38 280 THR A O 1
ATOM 2341 N N . ASP A 1 281 ? 39.021 -1.776 -58.269 1.00 70.38 281 ASP A N 1
ATOM 2342 C CA . ASP A 1 281 ? 37.793 -1.507 -57.534 1.00 70.38 281 ASP A CA 1
ATOM 2343 C C . ASP A 1 281 ? 36.580 -1.943 -58.369 1.00 70.38 281 ASP A C 1
ATOM 2345 O O . ASP A 1 281 ? 36.445 -1.595 -59.545 1.00 70.38 281 ASP A O 1
ATOM 2349 N N . ASN A 1 282 ? 35.678 -2.700 -57.747 1.00 68.44 282 ASN A N 1
ATOM 2350 C CA . ASN A 1 282 ? 34.551 -3.332 -58.432 1.00 68.44 282 ASN A CA 1
ATOM 2351 C C . ASN A 1 282 ? 33.496 -2.324 -58.923 1.00 68.44 282 ASN A C 1
ATOM 2353 O O . ASN A 1 282 ? 32.672 -2.686 -59.762 1.00 68.44 282 ASN A O 1
ATOM 2357 N N . LYS A 1 283 ? 33.478 -1.088 -58.401 1.00 72.00 283 LYS A N 1
ATOM 2358 C CA . LYS A 1 283 ? 32.496 -0.057 -58.780 1.00 72.00 283 LYS A CA 1
ATOM 2359 C C . LYS A 1 283 ? 33.015 0.887 -59.861 1.00 72.00 283 LYS A C 1
ATOM 2361 O O . LYS A 1 283 ? 32.260 1.249 -60.758 1.00 72.00 283 LYS A O 1
ATOM 2366 N N . SER A 1 284 ? 34.274 1.300 -59.769 1.00 72.88 284 SER A N 1
ATOM 2367 C CA . SER A 1 284 ? 34.895 2.278 -60.669 1.00 72.88 284 SER A CA 1
ATOM 2368 C C . SER A 1 284 ? 35.737 1.643 -61.778 1.00 72.88 284 SER A C 1
ATOM 2370 O O . SER A 1 284 ? 36.001 2.289 -62.789 1.00 72.88 284 SER A O 1
ATOM 2372 N N . GLY A 1 285 ? 36.167 0.387 -61.610 1.00 69.81 285 GLY A N 1
ATOM 2373 C CA . GLY A 1 285 ? 37.072 -0.301 -62.533 1.00 69.81 285 GLY A CA 1
ATOM 2374 C C . GLY A 1 285 ? 38.522 0.194 -62.479 1.00 69.81 285 GLY A C 1
ATOM 2375 O O . GLY A 1 285 ? 39.348 -0.263 -63.269 1.00 69.81 285 GLY A O 1
ATOM 2376 N N . LEU A 1 286 ? 38.852 1.112 -61.564 1.00 75.44 286 LEU A N 1
ATOM 2377 C CA . LEU A 1 286 ? 40.195 1.672 -61.411 1.00 75.44 286 LEU A CA 1
ATOM 2378 C C . LEU A 1 286 ? 41.100 0.757 -60.566 1.00 75.44 286 LEU A C 1
ATOM 2380 O O . LEU A 1 286 ? 40.603 0.049 -59.690 1.00 75.44 286 LEU A O 1
ATOM 2384 N N . PRO A 1 287 ? 42.429 0.750 -60.787 1.00 73.88 287 PRO A N 1
ATOM 2385 C CA . PRO A 1 287 ? 43.365 -0.004 -59.953 1.00 73.88 287 PRO A CA 1
ATOM 2386 C C . PRO A 1 287 ? 43.322 0.427 -58.484 1.00 73.88 287 PRO A C 1
ATOM 2388 O O . PRO A 1 287 ? 43.377 1.617 -58.182 1.00 73.88 287 PRO A O 1
ATOM 2391 N N . VAL A 1 288 ? 43.301 -0.544 -57.567 1.00 76.31 288 VAL A N 1
ATOM 2392 C CA . VAL A 1 288 ? 43.410 -0.277 -56.123 1.00 76.31 288 VAL A CA 1
ATOM 2393 C C . VAL A 1 288 ? 44.794 0.301 -55.819 1.00 76.31 288 VAL A C 1
ATOM 2395 O O . VAL A 1 288 ? 45.806 -0.230 -56.284 1.00 76.31 288 VAL A O 1
ATOM 2398 N N . LEU A 1 289 ? 44.844 1.378 -55.033 1.00 76.19 289 LEU A N 1
ATOM 2399 C CA . LEU A 1 289 ? 46.081 2.053 -54.639 1.00 76.19 289 LEU A CA 1
ATOM 2400 C C . LEU A 1 289 ? 46.581 1.539 -53.281 1.00 76.19 289 LEU A C 1
ATOM 2402 O O . LEU A 1 289 ? 45.825 1.455 -52.318 1.00 76.19 289 LEU A O 1
ATOM 2406 N N . TYR A 1 290 ? 47.876 1.242 -53.189 1.00 74.56 290 TYR A N 1
ATOM 2407 C CA . TYR A 1 290 ? 48.569 0.883 -51.953 1.00 74.56 290 TYR A CA 1
ATOM 2408 C C . TYR A 1 290 ? 49.536 1.986 -51.555 1.00 74.56 290 TYR A C 1
ATOM 2410 O O . TYR A 1 290 ? 50.371 2.387 -52.359 1.00 74.56 290 TYR A O 1
ATOM 2418 N N . LEU A 1 291 ? 49.480 2.453 -50.313 1.00 74.06 291 LEU A N 1
ATOM 2419 C CA . LEU A 1 291 ? 50.434 3.447 -49.823 1.00 74.06 291 LEU A CA 1
ATOM 2420 C C . LEU A 1 291 ? 51.857 2.860 -49.760 1.00 74.06 291 LEU A C 1
ATOM 2422 O O . LEU A 1 291 ? 52.043 1.729 -49.314 1.00 74.06 291 LEU A O 1
ATOM 2426 N N . GLN A 1 292 ? 52.852 3.620 -50.227 1.00 66.94 292 GLN A N 1
ATOM 2427 C CA . GLN A 1 292 ? 54.242 3.158 -50.341 1.00 66.94 292 GLN A CA 1
ATOM 2428 C C . GLN A 1 292 ? 55.014 3.163 -49.017 1.00 66.94 292 GLN A C 1
ATOM 2430 O O . GLN A 1 292 ? 55.819 2.257 -48.801 1.00 66.94 292 GLN A O 1
ATOM 2435 N N . ASP A 1 293 ? 54.809 4.153 -48.138 1.00 63.25 293 ASP A N 1
ATOM 2436 C CA . ASP A 1 293 ? 55.609 4.239 -46.910 1.00 63.25 293 ASP A CA 1
ATOM 2437 C C . ASP A 1 293 ? 54.944 3.571 -45.697 1.00 63.25 293 ASP A C 1
ATOM 2439 O O . ASP A 1 293 ? 53.725 3.436 -45.588 1.00 63.25 293 ASP A O 1
ATOM 2443 N N . HIS A 1 294 ? 55.764 3.227 -44.702 1.00 63.66 294 HIS A N 1
ATOM 2444 C CA . HIS A 1 294 ? 55.276 2.870 -43.374 1.00 63.66 294 HIS A CA 1
ATOM 2445 C C . HIS A 1 294 ? 54.537 4.061 -42.734 1.00 63.66 294 HIS A C 1
ATOM 2447 O O . HIS A 1 294 ? 54.917 5.221 -42.903 1.00 63.66 294 HIS A O 1
ATOM 2453 N N . LYS A 1 295 ? 53.497 3.777 -41.939 1.00 59.25 295 LYS A N 1
ATOM 2454 C CA . LYS A 1 295 ? 52.547 4.754 -41.358 1.00 59.25 295 LYS A CA 1
ATOM 2455 C C . LYS A 1 295 ? 53.198 6.027 -40.773 1.00 59.25 295 LYS A C 1
ATOM 2457 O O . LYS A 1 295 ? 52.649 7.113 -40.917 1.00 59.25 295 LYS A O 1
ATOM 2462 N N . GLN A 1 296 ? 54.380 5.916 -40.156 1.00 58.69 296 GLN A N 1
ATOM 2463 C CA . GLN A 1 296 ? 55.151 7.047 -39.602 1.00 58.69 296 GLN A CA 1
ATOM 2464 C C . GLN A 1 296 ? 55.804 7.983 -40.643 1.00 58.69 296 GLN A C 1
ATOM 2466 O O . GLN A 1 296 ? 55.957 9.170 -40.366 1.00 58.69 296 GLN A O 1
ATOM 2471 N N . ALA A 1 297 ? 56.201 7.492 -41.818 1.00 64.31 297 ALA A N 1
ATOM 2472 C CA . ALA A 1 297 ? 56.787 8.327 -42.872 1.00 64.31 297 ALA A CA 1
ATOM 2473 C C . ALA A 1 297 ? 55.700 9.086 -43.647 1.00 64.31 297 ALA A C 1
ATOM 2475 O O . ALA A 1 297 ? 55.821 10.298 -43.835 1.00 64.31 297 ALA A O 1
ATOM 2476 N N . LEU A 1 298 ? 54.587 8.413 -43.967 1.00 64.31 298 LEU A N 1
ATOM 2477 C CA . LEU A 1 298 ? 53.372 9.052 -44.493 1.00 64.31 298 LEU A CA 1
ATOM 2478 C C . LEU A 1 298 ? 52.876 10.161 -43.567 1.00 64.31 298 LEU A C 1
ATOM 2480 O O . LEU A 1 298 ? 52.499 11.237 -44.015 1.00 64.31 298 LEU A O 1
ATOM 2484 N N . TRP A 1 299 ? 52.931 9.915 -42.259 1.00 64.25 299 TRP A N 1
ATOM 2485 C CA . TRP A 1 299 ? 52.531 10.876 -41.242 1.00 64.25 299 TRP A CA 1
ATOM 2486 C C . TRP A 1 299 ? 53.316 12.191 -41.283 1.00 64.25 299 TRP A C 1
ATOM 2488 O O . TRP A 1 299 ? 52.728 13.271 -41.169 1.00 64.25 299 TRP A O 1
ATOM 2498 N N . LYS A 1 300 ? 54.641 12.094 -41.434 1.00 66.44 300 LYS A N 1
ATOM 2499 C CA . LYS A 1 300 ? 55.526 13.256 -41.506 1.00 66.44 300 LYS A CA 1
ATOM 2500 C C . LYS A 1 300 ? 55.316 14.013 -42.822 1.00 66.44 300 LYS A C 1
ATOM 2502 O O . LYS A 1 300 ? 55.095 15.220 -42.785 1.00 66.44 300 LYS A O 1
ATOM 2507 N N . LYS A 1 301 ? 55.244 13.289 -43.948 1.00 65.69 301 LYS A N 1
ATOM 2508 C CA . LYS A 1 301 ? 54.937 13.858 -45.273 1.00 65.69 301 LYS A CA 1
ATOM 2509 C C . LYS A 1 301 ? 53.581 14.571 -45.306 1.00 65.69 301 LYS A C 1
ATOM 2511 O O . LYS A 1 301 ? 53.479 15.649 -45.880 1.00 65.69 301 LYS A O 1
ATOM 2516 N N . PHE A 1 302 ? 52.555 14.016 -44.658 1.00 64.00 302 PHE A N 1
ATOM 2517 C CA . PHE A 1 302 ? 51.223 14.622 -44.597 1.00 64.00 302 PHE A CA 1
ATOM 2518 C C . PHE A 1 302 ? 51.227 15.970 -43.855 1.00 64.00 302 PHE A C 1
ATOM 2520 O O . PHE A 1 302 ? 50.672 16.942 -44.354 1.00 64.00 302 PHE A O 1
ATOM 2527 N N . HIS A 1 303 ? 51.897 16.085 -42.701 1.00 63.72 303 HIS A N 1
ATOM 2528 C CA . HIS A 1 303 ? 51.989 17.383 -42.010 1.00 63.72 303 HIS A CA 1
ATOM 2529 C C . HIS A 1 303 ? 52.829 18.412 -42.787 1.00 63.72 303 HIS A C 1
ATOM 2531 O O . HIS A 1 303 ? 52.556 19.604 -42.690 1.00 63.72 303 HIS A O 1
ATOM 2537 N N . GLU A 1 304 ? 53.830 17.968 -43.553 1.00 65.88 304 GLU A N 1
ATOM 2538 C CA . GLU A 1 304 ? 54.686 18.843 -44.367 1.00 65.88 304 GLU A CA 1
ATOM 2539 C C . GLU A 1 304 ? 53.986 19.340 -45.646 1.00 65.88 304 GLU A C 1
ATOM 2541 O O . GLU A 1 304 ? 54.168 20.494 -46.030 1.00 65.88 304 GLU A O 1
ATOM 2546 N N . GLN A 1 305 ? 53.169 18.503 -46.297 1.00 61.00 305 GLN A N 1
ATOM 2547 C CA . GLN A 1 305 ? 52.485 18.838 -47.557 1.00 61.00 305 GLN A CA 1
ATOM 2548 C C . GLN A 1 305 ? 51.108 19.492 -47.369 1.00 61.00 305 GLN A C 1
ATOM 2550 O O . GLN A 1 305 ? 50.636 20.175 -48.277 1.00 61.00 305 GLN A O 1
ATOM 2555 N N . PHE A 1 306 ? 50.474 19.326 -46.204 1.00 63.94 306 PHE A N 1
ATOM 2556 C CA . PHE A 1 306 ? 49.127 19.837 -45.927 1.00 63.94 306 PHE A CA 1
ATOM 2557 C C . PHE A 1 306 ? 49.099 20.806 -44.724 1.00 63.94 306 PHE A C 1
ATOM 2559 O O . PHE A 1 306 ? 48.401 20.551 -43.737 1.00 63.94 306 PHE A O 1
ATOM 2566 N N . PRO A 1 307 ? 49.803 21.957 -44.777 1.00 58.41 307 PRO A N 1
ATOM 2567 C CA . PRO A 1 307 ? 49.830 22.932 -43.678 1.00 58.41 307 PRO A CA 1
ATOM 2568 C C . PRO A 1 307 ? 48.493 23.673 -43.471 1.00 58.41 307 PRO A C 1
ATOM 2570 O O . PRO A 1 307 ? 48.327 24.403 -42.496 1.00 58.41 307 PRO A O 1
ATOM 2573 N N . ASN A 1 308 ? 47.509 23.463 -44.351 1.00 59.91 308 ASN A N 1
ATOM 2574 C CA . ASN A 1 308 ? 46.259 24.226 -44.451 1.00 59.91 308 ASN A CA 1
ATOM 2575 C C . ASN A 1 308 ? 45.202 23.854 -43.385 1.00 59.91 308 ASN A C 1
ATOM 2577 O O . ASN A 1 308 ? 44.026 24.187 -43.531 1.00 59.91 308 ASN A O 1
ATOM 2581 N N . GLY A 1 309 ? 45.593 23.140 -42.326 1.00 59.12 309 GLY A N 1
ATOM 2582 C CA . GLY A 1 309 ? 44.703 22.769 -41.222 1.00 59.12 309 GLY A CA 1
ATOM 2583 C C . GLY A 1 309 ? 43.832 21.532 -41.469 1.00 59.12 309 GLY A C 1
ATOM 2584 O O . GLY A 1 309 ? 42.839 21.345 -40.763 1.00 59.12 309 GLY A O 1
ATOM 2585 N N . MET A 1 310 ? 44.177 20.674 -42.439 1.00 68.19 310 MET A N 1
ATOM 2586 C CA . MET A 1 310 ? 43.481 19.398 -42.629 1.00 68.19 310 MET A CA 1
ATOM 2587 C C . MET A 1 310 ? 43.676 18.509 -41.393 1.00 68.19 310 MET A C 1
ATOM 2589 O O . MET A 1 310 ? 44.797 18.187 -40.997 1.00 68.19 310 MET A O 1
ATOM 2593 N N . GLN A 1 311 ? 42.568 18.111 -40.767 1.00 67.06 311 GLN A N 1
ATOM 2594 C CA . GLN A 1 311 ? 42.620 17.283 -39.569 1.00 67.06 311 GLN A CA 1
ATOM 2595 C C . GLN A 1 311 ? 42.937 15.824 -39.909 1.00 67.06 311 GLN A C 1
ATOM 2597 O O . GLN A 1 311 ? 42.474 15.269 -40.905 1.00 67.06 311 GLN A O 1
ATOM 2602 N N . ARG A 1 312 ? 43.695 15.189 -39.013 1.00 65.38 312 ARG A N 1
ATOM 2603 C CA . ARG A 1 312 ? 44.128 13.783 -39.097 1.00 65.38 312 ARG A CA 1
ATOM 2604 C C . ARG A 1 312 ? 42.955 12.819 -39.268 1.00 65.38 312 ARG A C 1
ATOM 2606 O O . ARG A 1 312 ? 43.050 11.864 -40.029 1.00 65.38 312 ARG A O 1
ATOM 2613 N N . THR A 1 313 ? 41.854 13.086 -38.572 1.00 63.19 313 THR A N 1
ATOM 2614 C CA . THR A 1 313 ? 40.612 12.311 -38.651 1.00 63.19 313 THR A CA 1
ATOM 2615 C C . THR A 1 313 ? 40.038 12.335 -40.064 1.00 63.19 313 THR A C 1
ATOM 2617 O O . THR A 1 313 ? 39.758 11.276 -40.608 1.00 63.19 313 THR A O 1
ATOM 2620 N N . SER A 1 314 ? 39.980 13.505 -40.707 1.00 68.19 314 SER A N 1
ATOM 2621 C CA . SER A 1 314 ? 39.473 13.655 -42.076 1.00 68.19 314 SER A CA 1
ATOM 2622 C C . SER A 1 314 ? 40.296 12.890 -43.118 1.00 68.19 314 SER A C 1
ATOM 2624 O O . SER A 1 314 ? 39.731 12.378 -44.080 1.00 68.19 314 SER A O 1
ATOM 2626 N N . PHE A 1 315 ? 41.616 12.795 -42.929 1.00 68.31 315 PHE A N 1
ATOM 2627 C CA . PHE A 1 315 ? 42.494 11.994 -43.789 1.00 68.31 315 PHE A CA 1
ATOM 2628 C C . PHE A 1 315 ? 42.262 10.492 -43.622 1.00 68.31 315 PHE A C 1
ATOM 2630 O O . PHE A 1 315 ? 42.083 9.786 -44.609 1.00 68.31 315 PHE A O 1
ATOM 2637 N N . MET A 1 316 ? 42.185 10.014 -42.379 1.00 64.94 316 MET A N 1
ATOM 2638 C CA . MET A 1 316 ? 41.977 8.590 -42.097 1.00 64.94 316 MET A CA 1
ATOM 2639 C C . MET A 1 316 ? 40.586 8.109 -42.519 1.00 64.94 316 MET A C 1
ATOM 2641 O O . MET A 1 316 ? 40.478 7.048 -43.117 1.00 64.94 316 MET A O 1
ATOM 2645 N N . THR A 1 317 ? 39.537 8.908 -42.296 1.00 65.75 317 THR A N 1
ATOM 2646 C CA . THR A 1 317 ? 38.176 8.578 -42.756 1.00 65.75 317 THR A CA 1
ATOM 2647 C C . THR A 1 317 ? 38.123 8.367 -44.268 1.00 65.75 317 THR A C 1
ATOM 2649 O O . THR A 1 317 ? 37.405 7.494 -44.736 1.00 65.75 317 THR A O 1
ATOM 2652 N N . ARG A 1 318 ? 38.917 9.121 -45.036 1.00 64.44 318 ARG A N 1
ATOM 2653 C CA . ARG A 1 318 ? 38.960 8.983 -46.494 1.00 64.44 318 ARG A CA 1
ATOM 2654 C C . ARG A 1 318 ? 39.806 7.805 -46.979 1.00 64.44 318 ARG A C 1
ATOM 2656 O O . ARG A 1 318 ? 39.584 7.329 -48.081 1.00 64.44 318 ARG A O 1
ATOM 2663 N N . LEU A 1 319 ? 40.754 7.337 -46.167 1.00 62.75 319 LEU A N 1
ATOM 2664 C CA . LEU A 1 319 ? 41.479 6.089 -46.423 1.00 62.75 319 LEU A CA 1
ATOM 2665 C C . LEU A 1 319 ? 40.609 4.852 -46.152 1.00 62.75 319 LEU A C 1
ATOM 2667 O O . LEU A 1 319 ? 40.748 3.860 -46.861 1.00 62.75 319 LEU A O 1
ATOM 2671 N N . ASP A 1 320 ? 39.721 4.921 -45.157 1.00 54.88 320 ASP A N 1
ATOM 2672 C CA . ASP A 1 320 ? 38.804 3.829 -44.795 1.00 54.88 320 ASP A CA 1
ATOM 2673 C C . ASP A 1 320 ? 37.606 3.693 -45.753 1.00 54.88 320 ASP A C 1
ATOM 2675 O O . ASP A 1 320 ? 37.072 2.596 -45.901 1.00 54.88 320 ASP A O 1
ATOM 2679 N N . GLU A 1 321 ? 37.169 4.765 -46.427 1.00 49.84 321 GLU A N 1
ATOM 2680 C CA . GLU A 1 321 ? 36.019 4.686 -47.349 1.00 49.84 321 GLU A CA 1
ATOM 2681 C C . GLU A 1 321 ? 36.289 3.838 -48.613 1.00 49.84 321 GLU A C 1
ATOM 2683 O O . GLU A 1 321 ? 35.330 3.314 -49.180 1.00 49.84 321 GLU A O 1
ATOM 2688 N N . ASP A 1 322 ? 37.555 3.615 -48.998 1.00 49.03 322 ASP A N 1
ATOM 2689 C CA . ASP A 1 322 ? 37.942 2.837 -50.196 1.00 49.03 322 ASP A CA 1
ATOM 2690 C C . ASP A 1 322 ? 38.696 1.521 -49.900 1.00 49.03 322 ASP A C 1
ATOM 2692 O O . ASP A 1 322 ? 39.058 0.777 -50.816 1.00 49.03 322 ASP A O 1
ATOM 2696 N N . LEU A 1 323 ? 38.894 1.167 -48.628 1.00 42.03 323 LEU A N 1
ATOM 2697 C CA . LEU A 1 323 ? 39.414 -0.138 -48.214 1.00 42.03 323 LEU A CA 1
ATOM 2698 C C . LEU A 1 323 ? 38.484 -0.729 -47.158 1.00 42.03 323 LEU A C 1
ATOM 2700 O O . LEU A 1 323 ? 38.666 -0.550 -45.957 1.00 42.03 323 LEU A O 1
ATOM 2704 N N . GLY A 1 324 ? 37.473 -1.461 -47.629 1.00 39.72 324 GLY A N 1
ATOM 2705 C CA . GLY A 1 324 ? 36.677 -2.321 -46.764 1.00 39.72 324 GLY A CA 1
ATOM 2706 C C . GLY A 1 324 ? 37.591 -3.231 -45.941 1.00 39.72 324 GLY A C 1
ATOM 2707 O O . GLY A 1 324 ? 38.406 -3.956 -46.505 1.00 39.72 324 GLY A O 1
ATOM 2708 N N . GLU A 1 325 ? 37.404 -3.171 -44.622 1.00 40.09 325 GLU A N 1
ATOM 2709 C CA . GLU A 1 325 ? 38.114 -3.907 -43.569 1.00 40.09 325 GLU A CA 1
ATOM 2710 C C . GLU A 1 325 ? 39.505 -3.380 -43.196 1.00 40.09 325 GLU A C 1
ATOM 2712 O O . GLU A 1 325 ? 40.519 -3.935 -43.603 1.00 40.09 325 GLU A O 1
ATOM 2717 N N . LEU A 1 326 ? 39.546 -2.397 -42.286 1.00 37.97 326 LEU A N 1
ATOM 2718 C CA . LEU A 1 326 ? 40.518 -2.355 -41.182 1.00 37.97 326 LEU A CA 1
ATOM 2719 C C . LEU A 1 326 ? 40.096 -1.368 -40.067 1.00 37.97 326 LEU A C 1
ATOM 2721 O O . LEU A 1 326 ? 40.855 -0.484 -39.681 1.00 37.97 326 LEU A O 1
ATOM 2725 N N . CYS A 1 327 ? 38.932 -1.581 -39.434 1.00 36.03 327 CYS A N 1
ATOM 2726 C CA . CYS A 1 327 ? 38.783 -1.149 -38.037 1.00 36.03 327 CYS A CA 1
ATOM 2727 C C . CYS A 1 327 ? 38.321 -2.277 -37.110 1.00 36.03 327 CYS A C 1
ATOM 2729 O O . CYS A 1 327 ? 37.132 -2.484 -36.896 1.00 36.03 327 CYS A O 1
ATOM 2731 N N . MET A 1 328 ? 39.288 -2.971 -36.500 1.00 35.28 328 MET A N 1
ATOM 2732 C CA . MET A 1 328 ? 39.051 -3.752 -35.277 1.00 35.28 328 MET A CA 1
ATOM 2733 C C . MET A 1 328 ? 39.450 -2.999 -33.997 1.00 35.28 328 MET A C 1
ATOM 2735 O O . MET A 1 328 ? 39.191 -3.488 -32.906 1.00 35.28 328 MET A O 1
ATOM 2739 N N . THR A 1 329 ? 40.007 -1.788 -34.092 1.00 33.00 329 THR A N 1
ATOM 2740 C CA . THR A 1 329 ? 40.421 -0.985 -32.921 1.00 33.00 329 THR A CA 1
ATOM 2741 C C . THR A 1 329 ? 39.532 0.229 -32.632 1.00 33.00 329 THR A C 1
ATOM 2743 O O . THR A 1 329 ? 39.807 0.979 -31.703 1.00 33.00 329 THR A O 1
ATOM 2746 N N . CYS A 1 330 ? 38.419 0.398 -33.353 1.00 33.84 330 CYS A N 1
ATOM 2747 C CA . CYS A 1 330 ? 37.400 1.414 -33.051 1.00 33.84 330 CYS A CA 1
ATOM 2748 C C . CYS A 1 330 ? 36.361 0.920 -32.027 1.00 33.84 330 CYS A C 1
ATOM 2750 O O . CYS A 1 330 ? 35.493 1.690 -31.635 1.00 33.84 330 CYS A O 1
ATOM 2752 N N . ASN A 1 331 ? 36.442 -0.338 -31.575 1.00 36.66 331 ASN A N 1
ATOM 2753 C CA . ASN A 1 331 ? 35.479 -0.927 -30.635 1.00 36.66 331 ASN A CA 1
ATOM 2754 C C . ASN A 1 331 ? 35.882 -0.824 -29.152 1.00 36.66 331 ASN A C 1
ATOM 2756 O O . ASN A 1 331 ? 35.102 -1.227 -28.295 1.00 36.66 331 ASN A O 1
ATOM 2760 N N . GLU A 1 332 ? 37.054 -0.270 -28.821 1.00 33.56 332 GLU A N 1
ATOM 2761 C CA . GLU A 1 332 ? 37.481 -0.094 -27.417 1.00 33.56 332 GLU A CA 1
ATOM 2762 C C . GLU A 1 332 ? 37.225 1.310 -26.858 1.00 33.56 332 GLU A C 1
ATOM 2764 O O . GLU A 1 332 ? 37.273 1.527 -25.650 1.00 33.56 332 GLU A O 1
ATOM 2769 N N . CYS A 1 333 ? 36.878 2.274 -27.706 1.00 35.38 333 CYS A N 1
ATOM 2770 C CA . CYS A 1 333 ? 36.323 3.542 -27.257 1.00 35.38 333 CYS A CA 1
ATOM 2771 C C . CYS A 1 333 ? 34.888 3.573 -27.750 1.00 35.38 333 CYS A C 1
ATOM 2773 O O . CYS A 1 333 ? 34.678 3.866 -28.920 1.00 35.38 333 CYS A O 1
ATOM 2775 N N . GLY A 1 334 ? 33.940 3.206 -26.883 1.00 32.41 334 GLY A N 1
ATOM 2776 C CA . GLY A 1 334 ? 32.503 3.141 -27.160 1.00 32.41 334 GLY A CA 1
ATOM 2777 C C . GLY A 1 334 ? 31.921 4.443 -27.710 1.00 32.41 334 GLY A C 1
ATOM 2778 O O . GLY A 1 334 ? 31.218 5.170 -27.015 1.00 32.41 334 GLY A O 1
ATOM 2779 N N . TYR A 1 335 ? 32.185 4.706 -28.981 1.00 30.06 335 TYR A N 1
ATOM 2780 C CA . TYR A 1 335 ? 31.588 5.761 -29.764 1.00 30.06 335 TYR A CA 1
ATOM 2781 C C . TYR A 1 335 ? 30.545 5.114 -30.662 1.00 30.06 335 TYR A C 1
ATOM 2783 O O . TYR A 1 335 ? 30.827 4.594 -31.739 1.00 30.06 335 TYR A O 1
ATOM 2791 N N . SER A 1 336 ? 29.332 5.123 -30.117 1.00 35.50 336 SER A N 1
ATOM 2792 C CA . SER A 1 336 ? 28.059 4.964 -30.815 1.00 35.50 336 SER A CA 1
ATOM 2793 C C . SER A 1 336 ? 27.765 6.108 -31.774 1.00 35.50 336 SER A C 1
ATOM 2795 O O . SER A 1 336 ? 28.012 7.259 -31.337 1.00 35.50 336 SER A O 1
#

Radius of gyration: 39.02 Å; chains: 1; bounding box: 81×63×98 Å

Sequence (336 aa):
MYKFNSNKQAIYVSKIEEDKCILEIYQDNQMKKKFEGETPIAVWEKSEQMKKYNGDQLFGLENSLVQTLAKLPSCFPKNWNDYSIMKSLYDYHLKRRTISNLNWHQFFLDWLEQESPVVELYSQLQILYPKNHKFGDRELRAWQSMLRDTGSHNVTPWSNKESEYQFWSRSSQPEQDRATLQQLSKIGRALDDNKQNCDGKRRVLSIIADEFSYSELETNLNVGRHTISESRKHARINSYGAPLLEKPVIHRIKLKEEMLSQFESFFADKRNVNMSSYKTDNKSGLPVLYLQDHKQALWKKFHEQFPNGMQRTSFMTRLDEDLGELCMTCNECGYS

Secondary structure (DSSP, 8-state):
-EE-STT-EEEEEEEE-SS-EEEEEEETTEEEEEEEESSHHHHHHHH---TTS-HHHHTTTT-HHHHHHHTS----GGGTT-HHHHHHHHHHHTTTTS-TT--HHHHHHHHHHSS-SEEEHHHHHHHHSPTT----HHHHHHHHHHHHHTT-EE---S-TTT-S--EEE-SS-HHHHHHHHHHHHHHHHHHHH--S-HHHHHHHHHTTTTTS-HHHHHHHH---HHHHHHHHHHHHHH-TTPPPPPPP----PPPPHHHHHHHHHHHH-TTTEEEEEEEE-TTT-PEEEEE-S-HHHHHHHHHHH-TTT--HHHHHHHHHTTSS---SSSSSS---

Foldseek 3Di:
DDADPPRADWDWDWDDDPQKIKIWIDDPNDTDDMFIDRDLQVSVVVVVPDVVDGSCVVNCVPPPVVVVVVPQQAAALVCLVPCVSLVSLCVVQPPVQHDPPFPVSVLSVVCVVDPAQKDWPPVSVCVRDPPPDDDDPSNVVSVVVSCVRHQKDWLDQDDCVVDVITMIGSDPCSPVVSVVVVVVVVLLVQLVPCPPDLQSNLQSCLQCLVVDDLVCCCVVSVDDPVSSVSSVVCCVPQNHNHDPDPDPDDDDDDDDPVVVVLVVVQQVDPQQWDFDPPDADPPPRGTDIDGDDDPVVVVVVCVVSCVPPDDPVNVVVVVCVRDPDDDPPVVVPPDD

pLDDT: mean 79.89, std 14.65, range [30.06, 97.31]